Protein AF-A0A535G4J2-F1 (afdb_monomer_lite)

Foldseek 3Di:
DQQPAEEEEEAEPDPLRGPVVVVVVVCVVVVYNYDYDYDYPVQLVVQVVVQCVVVVDDDLDSVSSSVVVRVVVCVVVVNDDDDDPPCVCVVVVVDLLLVLLVLLQVCLVPVPDPCNLVSVCVSCVSDVSVVPDPVVVCVQSVFCSPPSLPLCNSCRSVCVVSVVCVVVDDPVVCVVCVPDDPVVVVVVPDDPCSSVDDSSSD

Secondary structure (DSSP, 8-state):
-TTT-EEEEEEESSGGG--HHHHHHHHHHHT-EEEEEEE-HHHHHHHHHHHHHHH-S--SSSTHHHHHHHHHHHHHTT-------TTHHHHHT-STHHHHHHHHHHHHH-TT-THHHHHHHHH-TTS-TTTS-HHHHHHHHTTTTT-TT-TTTTTHHHHHHHGGGGGGS-HHHHHHTTT--HHHHHHHHS-GGGGGS-TTT-

pLDDT: mean 89.94, std 7.22, range [53.88, 98.12]

Radius of gyration: 20.82 Å; chains: 1; bounding box: 58×39×53 Å

Sequence (202 aa):
LGGTLSTYSVAFADRSFDERGYQQEVARALATDHRSVQITSRAIGELLPDVVFHAEQVLVRSAPAPLYALSGLVNEHRTKVVLTGEGSDEIFWGYDLFGEARVRQFWSRQPKSARRPTLLRRLYPYLPLSEQGDELLAQFFGVGLDRPDDPHFSHLPRWAASGRTLRFLSSDFAERTAAEDPAASLIASLPSRVRGWRPLAR

Structure (mmCIF, N/CA/C/O backbone):
data_AF-A0A535G4J2-F1
#
_entry.id   AF-A0A535G4J2-F1
#
loop_
_atom_site.group_PDB
_atom_site.id
_atom_site.type_symbol
_atom_site.label_atom_id
_atom_site.label_alt_id
_atom_site.label_comp_id
_atom_site.label_asym_id
_atom_site.label_entity_id
_atom_site.label_seq_id
_atom_site.pdbx_PDB_ins_code
_atom_site.Cartn_x
_atom_site.Cartn_y
_atom_site.Cartn_z
_atom_site.occupancy
_atom_site.B_iso_or_equiv
_atom_site.auth_seq_id
_atom_site.auth_comp_id
_atom_site.auth_asym_id
_atom_site.auth_atom_id
_atom_site.pdbx_PDB_model_num
ATOM 1 N N . LEU A 1 1 ? -27.511 -10.275 6.122 1.00 61.47 1 LEU A N 1
ATOM 2 C CA . LEU A 1 1 ? -26.899 -10.661 7.417 1.00 61.47 1 LEU A CA 1
ATOM 3 C C . LEU A 1 1 ? -27.505 -9.900 8.613 1.00 61.47 1 LEU A C 1
ATOM 5 O O . LEU A 1 1 ? -26.840 -9.740 9.626 1.00 61.47 1 LEU A O 1
ATOM 9 N N . GLY A 1 2 ? -28.784 -9.495 8.547 1.00 53.88 2 GLY A N 1
ATOM 10 C CA . GLY A 1 2 ? -29.592 -9.150 9.728 1.00 53.88 2 GLY A CA 1
ATOM 11 C C . GLY A 1 2 ? -29.108 -8.012 10.640 1.00 53.88 2 GLY A C 1
ATOM 12 O O . GLY A 1 2 ? -29.588 -7.941 11.763 1.00 53.88 2 GLY A O 1
ATOM 13 N N . GLY A 1 3 ? -28.174 -7.149 10.218 1.00 65.81 3 GLY A N 1
ATOM 14 C CA . GLY A 1 3 ? -27.663 -6.035 11.032 1.00 65.81 3 GLY A CA 1
ATOM 15 C C . GLY A 1 3 ? -26.700 -6.427 12.159 1.00 65.81 3 GLY A C 1
ATOM 16 O O . GLY A 1 3 ? -26.212 -5.552 12.863 1.00 65.81 3 GLY A O 1
ATOM 17 N N . THR A 1 4 ? -26.392 -7.716 12.336 1.00 84.62 4 THR A N 1
ATOM 18 C CA . THR A 1 4 ? -25.510 -8.193 13.418 1.00 84.62 4 THR A CA 1
ATOM 19 C C . THR A 1 4 ? -24.031 -8.194 13.038 1.00 84.62 4 THR A C 1
ATOM 21 O O . THR A 1 4 ? -23.177 -8.324 13.911 1.00 84.62 4 THR A O 1
ATOM 24 N N . LEU A 1 5 ? -23.713 -8.098 11.743 1.00 93.75 5 LEU A N 1
ATOM 25 C CA . LEU A 1 5 ? -22.336 -8.038 11.263 1.00 93.75 5 LEU A CA 1
ATOM 26 C C . LEU A 1 5 ? -21.859 -6.585 11.220 1.00 93.75 5 LEU A C 1
ATOM 28 O O . LEU A 1 5 ? -22.363 -5.796 10.419 1.00 93.75 5 LEU A O 1
ATOM 32 N N . SER A 1 6 ? -20.860 -6.265 12.037 1.00 95.94 6 SER A N 1
ATOM 33 C CA . SER A 1 6 ? -20.144 -4.991 11.976 1.00 95.94 6 SER A CA 1
ATOM 34 C C . SER A 1 6 ? -19.157 -4.989 10.813 1.00 95.94 6 SER A C 1
ATOM 36 O O . SER A 1 6 ? -18.372 -5.926 10.663 1.00 95.94 6 SER A O 1
ATOM 38 N N . THR A 1 7 ? -19.160 -3.926 10.013 1.00 97.25 7 THR A N 1
ATOM 39 C CA . THR A 1 7 ? -18.148 -3.700 8.971 1.00 97.25 7 THR A CA 1
ATOM 40 C C . THR A 1 7 ? -17.467 -2.358 9.182 1.00 97.25 7 THR A C 1
ATOM 42 O O . THR A 1 7 ? -18.083 -1.403 9.654 1.00 97.25 7 THR A O 1
ATOM 45 N 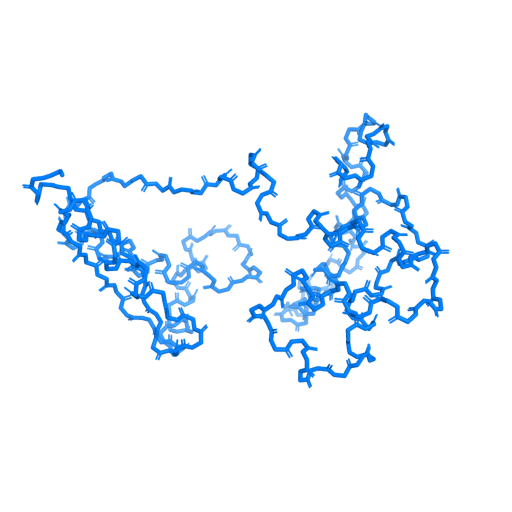N . TYR A 1 8 ? -16.183 -2.293 8.841 1.00 97.69 8 TYR A N 1
ATOM 46 C CA . TYR A 1 8 ? -15.336 -1.130 9.076 1.00 97.69 8 TYR A CA 1
ATOM 47 C C . TYR A 1 8 ? -14.598 -0.770 7.789 1.00 97.69 8 TYR A C 1
ATOM 49 O O . TYR A 1 8 ? -14.119 -1.663 7.092 1.00 97.69 8 TYR A O 1
ATOM 57 N N . SER A 1 9 ? -14.496 0.517 7.471 1.00 97.31 9 SER A N 1
ATOM 58 C CA . SER A 1 9 ? -13.728 1.001 6.322 1.00 97.31 9 SER A CA 1
ATOM 59 C C . SER A 1 9 ? -12.948 2.273 6.628 1.00 97.31 9 SER A C 1
ATOM 61 O O . SER A 1 9 ? -13.211 2.987 7.597 1.00 97.31 9 SER A O 1
ATOM 63 N N . VAL A 1 10 ? -11.999 2.575 5.749 1.00 96.94 10 VAL A N 1
ATOM 64 C CA . VAL A 1 10 ? -11.365 3.888 5.653 1.00 96.94 10 VAL A CA 1
ATOM 65 C C . VAL A 1 10 ? -12.046 4.671 4.535 1.00 96.94 10 VAL A C 1
ATOM 67 O O . VAL A 1 10 ? -12.321 4.128 3.466 1.00 96.94 10 VAL A O 1
ATOM 70 N N . ALA A 1 11 ? -12.276 5.957 4.765 1.00 96.25 11 ALA A N 1
ATOM 71 C CA . ALA A 1 11 ? -12.654 6.917 3.739 1.00 96.25 11 ALA A CA 1
ATOM 72 C C . ALA A 1 11 ? -11.602 8.022 3.654 1.00 96.25 11 ALA A C 1
ATOM 74 O O . ALA A 1 11 ? -11.136 8.518 4.678 1.00 96.25 11 ALA A O 1
ATOM 75 N N . PHE A 1 12 ? -11.258 8.465 2.450 1.00 95.25 12 PHE A N 1
ATOM 76 C CA . PHE A 1 12 ? -10.354 9.598 2.274 1.00 95.25 12 PHE A CA 1
ATOM 77 C C . PHE A 1 12 ? -11.142 10.892 2.068 1.00 95.25 12 PHE A C 1
ATOM 79 O O . PHE A 1 12 ? -12.195 10.916 1.433 1.00 95.25 12 PHE A O 1
ATOM 86 N N . ALA A 1 13 ? -10.639 11.990 2.636 1.00 93.19 13 ALA A N 1
ATOM 87 C CA . ALA A 1 13 ? -11.221 13.314 2.412 1.00 93.19 13 ALA A CA 1
ATOM 88 C C . ALA A 1 13 ? -11.037 13.795 0.959 1.00 93.19 13 ALA A C 1
ATOM 90 O O . ALA A 1 13 ? -11.854 14.563 0.450 1.00 93.19 13 ALA A O 1
ATOM 91 N N . ASP A 1 14 ? -9.970 13.340 0.302 1.00 90.19 14 ASP A N 1
ATOM 92 C CA . ASP A 1 14 ? -9.733 13.561 -1.119 1.00 90.19 14 ASP A CA 1
ATOM 93 C C . ASP A 1 14 ? -10.623 12.627 -1.947 1.00 90.19 14 ASP A C 1
ATOM 95 O O . ASP A 1 14 ? -10.553 11.403 -1.832 1.00 90.19 14 ASP A O 1
ATOM 99 N N . ARG A 1 15 ? -11.452 13.229 -2.805 1.00 87.12 15 ARG A N 1
ATOM 100 C CA . ARG A 1 15 ? -12.419 12.518 -3.648 1.00 87.12 15 ARG A CA 1
ATOM 101 C C . ARG A 1 15 ? -11.767 11.566 -4.646 1.00 87.12 15 ARG A C 1
ATOM 103 O O . ARG A 1 15 ? -12.426 10.625 -5.070 1.00 87.12 15 ARG A O 1
ATOM 110 N N . SER A 1 16 ? -10.511 11.797 -5.026 1.00 85.81 16 SER A N 1
ATOM 111 C CA . SER A 1 16 ? -9.786 10.912 -5.946 1.00 85.81 16 SER A CA 1
ATOM 112 C C . SER A 1 16 ? -9.483 9.533 -5.348 1.00 85.81 16 SER A C 1
ATOM 114 O O . SER A 1 16 ? -9.252 8.589 -6.098 1.00 85.81 16 SER A O 1
ATOM 116 N N . PHE A 1 17 ? -9.550 9.400 -4.019 1.00 87.31 17 PHE A N 1
ATOM 117 C CA . PHE A 1 17 ? -9.324 8.153 -3.281 1.00 87.31 17 PHE A CA 1
ATOM 118 C C . PHE A 1 17 ? -10.564 7.709 -2.484 1.00 87.31 17 PHE A C 1
ATOM 120 O O . PHE A 1 17 ? -10.469 6.867 -1.593 1.00 87.31 17 PHE A O 1
ATOM 127 N N . ASP A 1 18 ? -11.727 8.311 -2.741 1.00 88.69 18 ASP A N 1
ATOM 128 C CA . ASP A 1 18 ? -12.929 8.079 -1.946 1.00 88.69 18 ASP A CA 1
ATOM 129 C C . ASP A 1 18 ? -13.758 6.900 -2.473 1.00 88.69 18 ASP A C 1
ATOM 131 O O . ASP A 1 18 ? -14.492 7.008 -3.455 1.00 88.69 18 ASP A O 1
ATOM 135 N N . GLU A 1 19 ? -13.684 5.776 -1.765 1.00 93.38 19 GLU A N 1
ATOM 136 C CA . GLU A 1 19 ? -14.400 4.540 -2.098 1.00 93.38 19 GLU A CA 1
ATOM 137 C C . GLU A 1 19 ? -15.717 4.366 -1.322 1.00 93.38 19 GLU A C 1
ATOM 139 O O . GLU A 1 19 ? -16.351 3.310 -1.399 1.00 93.38 19 GLU A O 1
ATOM 144 N N . ARG A 1 20 ? -16.179 5.392 -0.587 1.00 95.31 20 ARG A N 1
ATOM 145 C CA . ARG A 1 20 ? -17.404 5.313 0.236 1.00 95.31 20 ARG A CA 1
ATOM 146 C C . ARG A 1 20 ? -18.633 4.844 -0.539 1.00 95.31 20 ARG A C 1
ATOM 148 O O . ARG A 1 20 ? -19.495 4.189 0.043 1.00 95.31 20 ARG A O 1
ATOM 155 N N . GLY A 1 21 ? -18.719 5.155 -1.834 1.00 95.31 21 GLY A N 1
ATOM 156 C CA . GLY A 1 21 ? -19.802 4.684 -2.702 1.00 95.31 21 GLY A CA 1
ATOM 157 C C . GLY A 1 21 ? -19.903 3.156 -2.731 1.00 95.31 21 GLY A C 1
ATOM 158 O O . GLY A 1 21 ? -20.952 2.606 -2.397 1.00 95.31 21 GLY A O 1
ATOM 159 N N . TYR A 1 22 ? -18.793 2.478 -3.031 1.00 96.12 22 TYR A N 1
ATOM 160 C CA . TYR A 1 22 ? -18.720 1.013 -3.067 1.00 96.12 22 TYR A CA 1
ATOM 161 C C . TYR A 1 22 ? -18.922 0.396 -1.680 1.00 96.12 22 TYR A C 1
ATOM 163 O O . TYR A 1 22 ? -19.625 -0.603 -1.527 1.00 96.12 22 TYR A O 1
ATOM 171 N N . GLN A 1 23 ? -18.371 1.029 -0.643 1.00 96.69 23 GLN A N 1
ATOM 172 C CA . GLN A 1 23 ? -18.541 0.588 0.744 1.00 96.69 23 GLN A CA 1
ATOM 173 C C . GLN A 1 23 ? -20.025 0.579 1.153 1.00 96.69 23 GLN A C 1
ATOM 175 O O . GLN A 1 23 ? -20.515 -0.402 1.715 1.00 96.69 23 GLN A O 1
ATOM 180 N N . GLN A 1 24 ? -20.766 1.644 0.821 1.00 96.31 24 GLN A N 1
ATOM 181 C CA . GLN A 1 24 ? -22.201 1.747 1.098 1.00 96.31 24 GLN A CA 1
ATOM 182 C C . GLN A 1 24 ? -23.032 0.755 0.285 1.00 96.31 24 GLN A C 1
ATOM 184 O O . GLN A 1 24 ? -24.021 0.232 0.800 1.00 96.31 24 GLN A O 1
ATOM 189 N N . GLU A 1 25 ? -22.660 0.505 -0.969 1.00 97.56 25 GLU A N 1
ATOM 190 C CA . GLU A 1 25 ? -23.326 -0.482 -1.820 1.00 97.56 25 GLU A CA 1
ATOM 191 C C . GLU A 1 25 ? -23.283 -1.875 -1.177 1.00 97.56 25 GLU A C 1
ATOM 193 O O . GLU A 1 25 ? -24.331 -2.488 -0.955 1.00 97.56 25 GLU A O 1
ATOM 198 N N . VAL A 1 26 ? -22.092 -2.322 -0.765 1.00 96.00 26 VAL A N 1
ATOM 199 C CA . VAL A 1 26 ? -21.897 -3.618 -0.097 1.00 96.00 26 VAL A CA 1
ATOM 200 C C . VAL A 1 26 ? -22.608 -3.659 1.257 1.00 96.00 26 VAL A C 1
ATOM 202 O O . VAL A 1 26 ? -23.307 -4.630 1.562 1.00 96.00 26 VAL A O 1
ATOM 205 N N . ALA A 1 27 ? -22.491 -2.597 2.059 1.00 96.00 27 ALA A N 1
ATOM 206 C CA . ALA A 1 27 ? -23.134 -2.521 3.369 1.00 96.00 27 ALA A CA 1
ATOM 207 C C . ALA A 1 27 ? -24.665 -2.637 3.281 1.00 96.00 27 ALA A C 1
ATOM 209 O O . ALA A 1 27 ? -25.278 -3.341 4.088 1.00 96.00 27 ALA A O 1
ATOM 210 N N . ARG A 1 28 ? -25.285 -1.984 2.286 1.00 95.31 28 ARG A N 1
ATOM 211 C CA . ARG A 1 28 ? -26.731 -2.075 2.026 1.00 95.31 28 ARG A CA 1
ATOM 212 C C . ARG A 1 28 ? -27.126 -3.462 1.538 1.00 95.31 28 ARG A C 1
ATOM 214 O O . ARG A 1 28 ? -28.073 -4.029 2.073 1.00 95.31 28 ARG A O 1
ATOM 221 N N . ALA A 1 29 ? -26.396 -4.016 0.569 1.00 95.81 29 ALA A N 1
ATOM 222 C CA . ALA A 1 29 ? -26.690 -5.332 0.004 1.00 95.81 29 ALA A CA 1
ATOM 223 C C . ALA A 1 29 ? -26.638 -6.447 1.062 1.00 95.81 29 ALA A C 1
ATOM 225 O O . ALA A 1 29 ? -27.458 -7.365 1.053 1.00 95.81 29 ALA A O 1
ATOM 226 N N . LEU A 1 30 ? -25.700 -6.353 2.008 1.00 95.50 30 LEU A N 1
ATOM 227 C CA . LEU A 1 30 ? -25.517 -7.347 3.067 1.00 95.50 30 LEU A CA 1
ATOM 228 C C . LEU A 1 30 ? -26.271 -7.016 4.365 1.00 95.50 30 LEU A C 1
ATOM 230 O O . LEU A 1 30 ? -26.369 -7.884 5.243 1.00 95.50 30 LEU A O 1
ATOM 234 N N . ALA A 1 31 ? -26.840 -5.812 4.474 1.00 95.88 31 ALA A N 1
ATOM 235 C CA . ALA A 1 31 ? -27.460 -5.260 5.678 1.00 95.88 31 ALA A CA 1
ATOM 236 C C . ALA A 1 31 ? -26.526 -5.355 6.901 1.00 95.88 31 ALA A C 1
ATOM 238 O O . ALA A 1 31 ? -26.844 -6.031 7.883 1.00 95.88 31 ALA A O 1
ATOM 239 N N . THR A 1 32 ? -25.346 -4.733 6.802 1.00 96.25 32 THR A N 1
ATOM 240 C CA . THR A 1 32 ? -24.328 -4.688 7.870 1.00 96.25 32 THR A CA 1
ATOM 241 C C . THR A 1 32 ? -24.383 -3.386 8.658 1.00 96.25 32 THR A C 1
ATOM 243 O O . THR A 1 32 ? -24.725 -2.342 8.104 1.00 96.25 32 THR A O 1
ATOM 246 N N . ASP A 1 33 ? -23.947 -3.426 9.913 1.00 95.00 33 ASP A N 1
ATOM 247 C CA . ASP A 1 33 ? -23.725 -2.239 10.737 1.00 95.00 33 ASP A CA 1
ATOM 248 C C . ASP A 1 33 ? -22.365 -1.606 10.383 1.00 95.00 33 ASP A C 1
ATOM 250 O O . ASP A 1 33 ? -21.314 -1.938 10.945 1.00 95.00 33 ASP A O 1
ATOM 254 N N . HIS A 1 34 ? -22.392 -0.766 9.345 1.00 96.56 34 HIS A N 1
ATOM 255 C CA . HIS A 1 34 ? -21.205 -0.218 8.697 1.00 96.56 34 HIS A CA 1
ATOM 256 C C . HIS A 1 34 ? -20.710 1.073 9.347 1.00 96.56 34 HIS A C 1
ATOM 258 O O . HIS A 1 34 ? -21.473 2.013 9.571 1.00 96.56 34 HIS A O 1
ATOM 264 N N . ARG A 1 35 ? -19.400 1.140 9.578 1.00 96.44 35 ARG A N 1
ATOM 265 C CA . ARG A 1 35 ? -18.705 2.286 10.164 1.00 96.44 35 ARG A CA 1
ATOM 266 C C . ARG A 1 35 ? -17.489 2.635 9.326 1.00 96.44 35 ARG A C 1
ATOM 268 O O . ARG A 1 35 ? -16.823 1.754 8.793 1.00 96.44 35 ARG A O 1
ATOM 275 N N . SER A 1 36 ? -17.173 3.920 9.255 1.00 97.00 36 SER A N 1
ATOM 276 C CA . SER A 1 36 ? -16.042 4.403 8.472 1.00 97.00 36 SER A CA 1
ATOM 277 C C . SER A 1 36 ? -15.274 5.470 9.238 1.00 97.00 36 SER A C 1
ATOM 279 O O . SER A 1 36 ? -15.887 6.330 9.874 1.00 97.00 36 SER A O 1
ATOM 281 N N . VAL A 1 37 ? -13.945 5.426 9.163 1.00 97.00 37 VAL A N 1
ATOM 282 C CA . VAL A 1 37 ? -13.070 6.497 9.653 1.00 97.00 37 VAL A CA 1
ATOM 283 C C . VAL A 1 37 ? -12.615 7.350 8.475 1.00 97.00 37 VAL A C 1
ATOM 285 O O . VAL A 1 37 ? -12.101 6.834 7.483 1.00 97.00 37 VAL A O 1
ATOM 288 N N . GLN A 1 38 ? -12.805 8.668 8.569 1.00 96.56 38 GLN A N 1
ATOM 289 C CA . GLN A 1 38 ? -12.331 9.589 7.541 1.00 96.56 38 GLN A CA 1
ATOM 290 C C . GLN A 1 38 ? -10.887 10.018 7.822 1.00 96.56 38 GLN A C 1
ATOM 292 O O . GLN A 1 38 ? -10.589 10.535 8.896 1.00 96.56 38 GLN A O 1
ATOM 297 N N . ILE A 1 39 ? -10.010 9.873 6.830 1.00 96.38 39 ILE A N 1
ATOM 298 C CA . ILE A 1 39 ? -8.583 10.187 6.914 1.00 96.38 39 ILE A CA 1
ATOM 299 C C . ILE A 1 39 ? -8.226 11.340 5.974 1.00 96.38 39 ILE A C 1
ATOM 301 O O . ILE A 1 39 ? -8.669 11.416 4.825 1.00 96.38 39 ILE A O 1
ATOM 305 N N . THR A 1 40 ? -7.402 12.256 6.483 1.00 96.25 40 THR A N 1
ATOM 306 C CA . THR A 1 40 ? -6.828 13.378 5.729 1.00 96.25 40 THR A CA 1
ATOM 307 C C . THR A 1 40 ? -5.327 13.178 5.544 1.00 96.25 40 THR A C 1
ATOM 309 O O . THR A 1 40 ? -4.686 12.490 6.337 1.00 96.25 40 THR A O 1
ATOM 312 N N . SER A 1 41 ? -4.729 13.840 4.551 1.00 94.44 41 SER A N 1
ATOM 313 C CA . SER A 1 41 ? -3.272 13.808 4.352 1.00 94.44 41 SER A CA 1
ATOM 314 C C . SER A 1 41 ? -2.496 14.335 5.563 1.00 94.44 41 SER A C 1
ATOM 316 O O . SER A 1 41 ? -1.405 13.851 5.846 1.00 94.44 41 SER A O 1
ATOM 318 N N . ARG A 1 42 ? -3.069 15.294 6.308 1.00 96.62 42 ARG A N 1
ATOM 319 C CA . ARG A 1 42 ? -2.492 15.780 7.569 1.00 96.62 42 ARG A CA 1
ATOM 320 C C . ARG A 1 42 ? -2.470 14.675 8.624 1.00 96.62 42 ARG A C 1
ATOM 322 O O . ARG A 1 42 ? -1.410 14.412 9.176 1.00 96.62 42 ARG A O 1
ATOM 329 N N . ALA A 1 43 ? -3.600 13.995 8.824 1.00 96.75 43 ALA A N 1
ATOM 330 C CA . ALA A 1 43 ? -3.701 12.897 9.783 1.00 96.75 43 ALA A CA 1
ATOM 331 C C . ALA A 1 43 ? -2.711 11.764 9.462 1.00 96.75 43 ALA A C 1
ATOM 333 O O . ALA A 1 43 ? -2.099 11.213 10.366 1.00 96.75 43 ALA A O 1
ATOM 334 N N . ILE A 1 44 ? -2.485 11.455 8.178 1.00 96.50 44 ILE A N 1
ATOM 335 C CA . ILE A 1 44 ? -1.459 10.479 7.769 1.00 96.50 44 ILE A CA 1
ATOM 336 C C . ILE A 1 44 ? -0.069 10.882 8.279 1.00 96.50 44 ILE A C 1
ATOM 338 O O . ILE A 1 44 ? 0.660 10.032 8.781 1.00 96.50 44 ILE A O 1
ATOM 342 N N . GLY A 1 45 ? 0.301 12.159 8.148 1.00 95.56 45 GLY A N 1
ATOM 343 C CA . GLY A 1 45 ? 1.587 12.664 8.634 1.00 95.56 45 GLY A CA 1
ATOM 344 C C . GLY A 1 45 ? 1.696 12.649 10.160 1.00 95.56 45 GLY A C 1
ATOM 345 O O . GLY A 1 45 ? 2.738 12.277 10.688 1.00 95.56 45 GLY A O 1
ATOM 346 N N . GLU A 1 46 ? 0.616 13.007 10.856 1.00 97.56 46 GLU A N 1
ATOM 347 C CA . GLU A 1 46 ? 0.549 13.027 12.325 1.00 97.56 46 GLU A CA 1
ATOM 348 C C . GLU A 1 46 ? 0.623 11.621 12.937 1.00 97.56 46 GLU A C 1
ATOM 350 O O . GLU A 1 46 ? 1.267 11.444 13.964 1.00 97.56 46 GLU A O 1
ATOM 355 N N . LEU A 1 47 ? 0.021 10.618 12.290 1.00 97.44 47 LEU A N 1
ATOM 356 C CA . LEU A 1 47 ? 0.034 9.222 12.744 1.00 97.44 47 LEU A CA 1
ATOM 357 C C . LEU A 1 47 ? 1.341 8.489 12.420 1.00 97.44 47 LEU A C 1
ATOM 359 O O . LEU A 1 47 ? 1.607 7.428 12.979 1.00 97.44 47 LEU A O 1
ATOM 363 N N . LEU A 1 48 ? 2.150 9.010 11.493 1.00 94.38 48 LEU A N 1
ATOM 364 C CA . LEU A 1 48 ? 3.312 8.293 10.973 1.00 94.38 48 LEU A CA 1
ATOM 365 C C . LEU A 1 48 ? 4.331 7.880 12.057 1.00 94.38 48 LEU A C 1
ATOM 367 O O . LEU A 1 48 ? 4.813 6.752 11.966 1.00 94.38 48 LEU A O 1
ATOM 371 N N . PRO A 1 49 ? 4.659 8.702 13.077 1.00 94.25 49 PRO A N 1
ATOM 372 C CA . PRO A 1 49 ? 5.570 8.288 14.146 1.00 94.25 49 PRO A CA 1
ATOM 373 C C . PRO A 1 49 ? 5.083 7.056 14.921 1.00 94.25 49 PRO A C 1
ATOM 375 O O . PRO A 1 49 ? 5.851 6.109 15.092 1.00 94.25 49 PRO A O 1
ATOM 378 N N . ASP A 1 50 ? 3.808 7.027 15.319 1.00 97.19 50 ASP A N 1
ATOM 379 C CA . ASP A 1 50 ? 3.213 5.890 16.037 1.00 97.19 50 ASP A CA 1
ATOM 380 C C . ASP A 1 50 ? 3.172 4.645 15.149 1.00 97.19 50 ASP A C 1
ATOM 382 O O . ASP A 1 50 ? 3.495 3.535 15.567 1.00 97.19 50 ASP A O 1
ATOM 386 N N . VAL A 1 51 ? 2.824 4.838 13.879 1.00 97.19 51 VAL A N 1
ATOM 387 C CA . VAL A 1 51 ? 2.784 3.771 12.880 1.00 97.19 51 VAL A CA 1
ATOM 388 C C . VAL A 1 51 ? 4.168 3.155 12.679 1.00 97.19 51 VAL A C 1
ATOM 390 O O . VAL A 1 51 ? 4.283 1.936 12.619 1.00 97.19 51 VAL A O 1
ATOM 393 N N . VAL A 1 52 ? 5.224 3.969 12.601 1.00 94.31 52 VAL A N 1
ATOM 394 C CA . VAL A 1 52 ? 6.610 3.484 12.500 1.00 94.31 52 VAL A CA 1
ATOM 395 C C . VAL A 1 52 ? 7.017 2.734 13.765 1.00 94.31 52 VAL A C 1
ATOM 397 O O . VAL A 1 52 ? 7.618 1.666 13.658 1.00 94.31 52 VAL A O 1
ATOM 400 N N . PHE A 1 53 ? 6.657 3.251 14.944 1.00 96.19 53 PHE A N 1
ATOM 401 C CA . PHE A 1 53 ? 6.911 2.580 16.217 1.00 96.19 53 PHE A CA 1
ATOM 402 C C . PHE A 1 53 ? 6.275 1.183 16.257 1.00 96.19 53 PHE A C 1
ATOM 404 O O . PHE A 1 53 ? 6.947 0.217 16.595 1.00 96.19 53 PHE A O 1
ATOM 411 N N . HIS A 1 54 ? 5.012 1.057 15.842 1.00 96.94 54 HIS A N 1
ATOM 412 C CA . HIS A 1 54 ? 4.291 -0.218 15.847 1.00 96.94 54 HIS A CA 1
ATOM 413 C C . HIS A 1 54 ? 4.650 -1.164 14.697 1.00 96.94 54 HIS A C 1
ATOM 415 O O . HIS A 1 54 ? 4.461 -2.371 14.826 1.00 96.94 54 HIS A O 1
ATOM 421 N N . ALA A 1 55 ? 5.124 -0.645 13.564 1.00 95.56 55 ALA A N 1
ATOM 422 C CA . ALA A 1 55 ? 5.490 -1.472 12.420 1.00 95.56 55 ALA A CA 1
ATOM 423 C C . ALA A 1 55 ? 6.795 -2.248 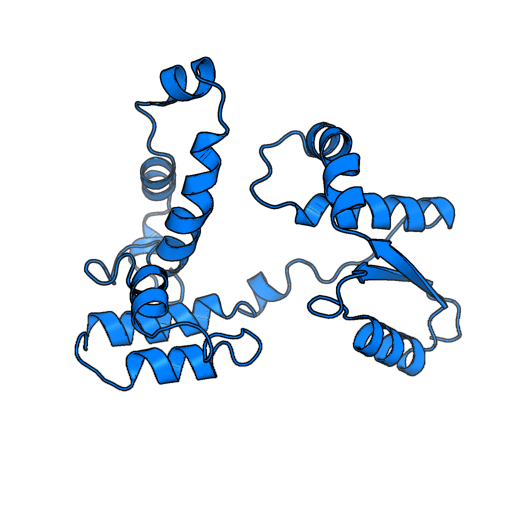12.643 1.00 95.56 55 ALA A C 1
ATOM 425 O O . ALA A 1 55 ? 7.001 -3.267 11.980 1.00 95.56 55 ALA A O 1
ATOM 426 N N . GLU A 1 56 ? 7.678 -1.730 13.509 1.00 94.00 56 GLU A N 1
ATOM 427 C CA . GLU A 1 56 ? 9.008 -2.280 13.818 1.00 94.00 56 GLU A CA 1
ATOM 428 C C . GLU A 1 56 ? 9.860 -2.578 12.562 1.00 94.00 56 GLU A C 1
ATOM 430 O O . GLU A 1 56 ? 10.788 -3.386 12.581 1.00 94.00 56 GLU A O 1
ATOM 435 N N . GLN A 1 57 ? 9.552 -1.910 11.443 1.00 88.25 57 GLN A N 1
ATOM 436 C CA . GLN A 1 57 ? 10.212 -2.079 10.151 1.00 88.25 57 GLN A CA 1
ATOM 437 C C . GLN A 1 57 ? 10.150 -0.799 9.312 1.00 88.25 57 GLN A C 1
ATOM 439 O O . GLN A 1 57 ? 9.336 0.097 9.544 1.00 88.25 57 GLN A O 1
ATOM 444 N N . VAL A 1 58 ? 10.992 -0.736 8.279 1.00 83.19 58 VAL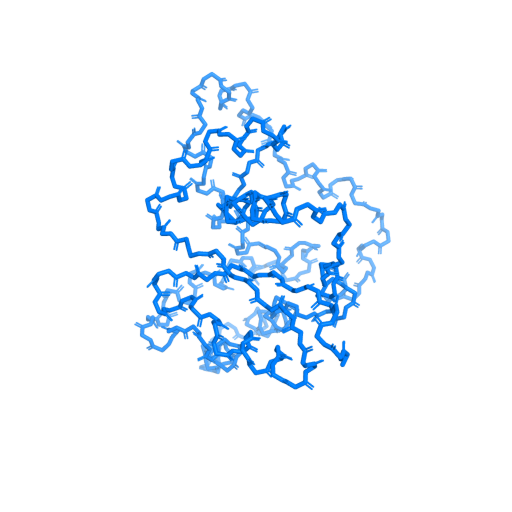 A N 1
ATOM 445 C CA . VAL A 1 58 ? 10.999 0.378 7.324 1.00 83.19 58 VAL A CA 1
ATOM 446 C C . VAL A 1 58 ? 9.713 0.378 6.500 1.00 83.19 58 VAL A C 1
ATOM 448 O O . VAL A 1 58 ? 9.389 -0.593 5.818 1.00 83.19 58 VAL A O 1
ATOM 451 N N . LEU A 1 59 ? 9.009 1.509 6.502 1.00 87.62 59 LEU A N 1
ATOM 452 C CA . LEU A 1 59 ? 7.807 1.706 5.701 1.00 87.62 59 LEU A CA 1
ATOM 453 C C . LEU A 1 59 ? 8.140 2.431 4.400 1.00 87.62 59 LEU A C 1
ATOM 455 O O . LEU A 1 59 ? 8.601 3.569 4.395 1.00 87.62 59 LEU A O 1
ATOM 459 N N . VAL A 1 60 ? 7.850 1.780 3.275 1.00 85.75 60 VAL A N 1
ATOM 460 C CA . VAL A 1 60 ? 8.030 2.353 1.927 1.00 85.75 60 VAL A CA 1
ATOM 461 C C . VAL A 1 60 ? 6.766 3.033 1.390 1.00 85.75 60 VAL A C 1
ATOM 463 O O . VAL A 1 60 ? 6.760 3.563 0.279 1.00 85.75 60 VAL A O 1
ATOM 466 N N . ARG A 1 61 ? 5.671 2.993 2.161 1.00 89.00 61 ARG A N 1
ATOM 467 C CA . ARG A 1 61 ? 4.355 3.558 1.836 1.00 89.00 61 ARG A CA 1
ATOM 468 C C . ARG A 1 61 ? 3.671 4.049 3.112 1.00 89.00 61 ARG A C 1
ATOM 470 O O . ARG A 1 61 ? 3.884 3.484 4.178 1.00 89.00 61 ARG A O 1
ATOM 477 N N . SER A 1 62 ? 2.797 5.045 2.984 1.00 91.12 62 SER A N 1
ATOM 478 C CA . SER A 1 62 ? 2.008 5.605 4.092 1.00 91.12 62 SER A CA 1
ATOM 479 C C . SER A 1 62 ? 0.687 4.872 4.365 1.00 91.12 62 SER A C 1
ATOM 481 O O . SER A 1 62 ? -0.017 5.216 5.310 1.00 91.12 62 SER A O 1
ATOM 483 N N . ALA A 1 63 ? 0.352 3.850 3.567 1.00 91.38 63 ALA A N 1
ATOM 484 C CA . ALA A 1 63 ? -0.869 3.049 3.703 1.00 91.38 63 ALA A CA 1
ATOM 485 C C . ALA A 1 63 ? -1.118 2.448 5.108 1.00 91.38 63 ALA A C 1
ATOM 487 O O . ALA A 1 63 ? -2.284 2.339 5.488 1.00 91.38 63 ALA A O 1
ATOM 488 N N . PRO A 1 64 ? -0.093 2.112 5.920 1.00 95.62 64 PRO A N 1
ATOM 489 C CA . PRO A 1 64 ? -0.328 1.649 7.287 1.00 95.62 64 PRO A CA 1
ATOM 490 C C . PRO A 1 64 ? -0.9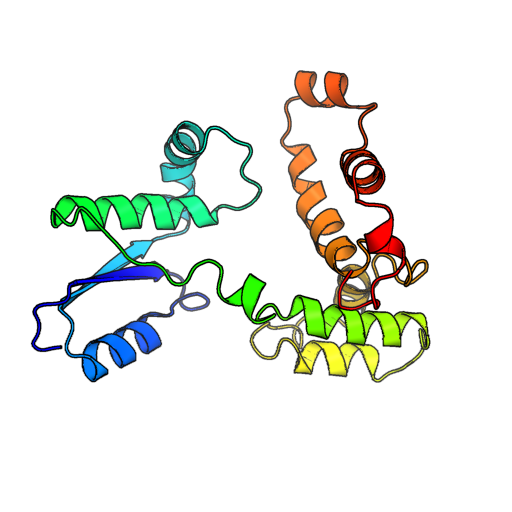65 2.694 8.218 1.00 95.62 64 PRO A C 1
ATOM 492 O O . PRO A 1 64 ? -1.630 2.312 9.174 1.00 95.62 64 PRO A O 1
ATOM 495 N N . ALA A 1 65 ? -0.834 4.000 7.949 1.00 96.94 65 ALA A N 1
ATOM 496 C CA . ALA A 1 65 ? -1.417 5.033 8.812 1.00 96.94 65 ALA A CA 1
ATOM 497 C C . ALA A 1 65 ? -2.963 5.034 8.816 1.00 96.94 65 ALA A C 1
ATOM 499 O O . ALA A 1 65 ? -3.555 5.021 9.897 1.00 96.94 65 ALA A O 1
ATOM 500 N N . PRO A 1 66 ? -3.653 4.967 7.661 1.00 96.31 66 PRO A N 1
ATOM 501 C CA . PRO A 1 66 ? -5.094 4.728 7.641 1.00 96.31 66 PRO A CA 1
ATOM 502 C C . PRO A 1 66 ? -5.531 3.424 8.326 1.00 96.31 66 PRO A C 1
ATOM 504 O O . PRO A 1 66 ? -6.558 3.416 9.001 1.00 96.31 66 PRO A O 1
ATOM 507 N N . LEU A 1 67 ? -4.760 2.335 8.193 1.00 96.31 67 LEU A N 1
ATOM 508 C CA . LEU A 1 67 ? -5.063 1.061 8.863 1.00 96.31 67 LEU A CA 1
ATOM 509 C C . LEU A 1 67 ? -4.905 1.156 10.384 1.00 96.31 67 LEU A C 1
ATOM 511 O O . LEU A 1 67 ? -5.710 0.595 11.124 1.00 96.31 67 LEU A O 1
ATOM 515 N N . TYR A 1 68 ? -3.919 1.915 10.854 1.00 97.50 68 TYR A N 1
ATOM 516 C CA . TYR A 1 68 ? -3.748 2.214 12.270 1.00 97.50 68 TYR A CA 1
ATOM 517 C C . TYR A 1 68 ? -4.977 2.944 12.829 1.00 97.50 68 TYR A C 1
ATOM 519 O O . TYR A 1 68 ? -5.576 2.492 13.805 1.00 97.50 68 TYR A O 1
ATOM 527 N N . ALA A 1 69 ? -5.450 3.990 12.148 1.00 97.75 69 ALA A N 1
ATOM 528 C CA . ALA A 1 69 ? -6.684 4.675 12.534 1.00 97.75 69 ALA A CA 1
ATOM 529 C C . ALA A 1 69 ? -7.927 3.765 12.467 1.00 97.75 69 ALA A C 1
ATOM 531 O O . ALA A 1 69 ? -8.777 3.806 13.358 1.00 97.75 69 ALA A O 1
ATOM 532 N N . LEU A 1 70 ? -8.019 2.902 11.448 1.00 97.69 70 LEU A N 1
ATOM 533 C CA . LEU A 1 70 ? -9.092 1.911 11.326 1.00 97.69 70 LEU A CA 1
ATOM 534 C C . LEU A 1 70 ? -9.102 0.942 12.513 1.00 97.69 70 LEU A C 1
ATOM 536 O O . LEU A 1 70 ? -10.166 0.633 13.045 1.00 97.69 70 LEU A O 1
ATOM 540 N N . SER A 1 71 ? -7.927 0.490 12.956 1.00 97.44 71 SER A N 1
ATOM 541 C CA . SER A 1 71 ? -7.802 -0.381 14.128 1.00 97.44 71 SER A CA 1
ATOM 542 C C . SER A 1 71 ? -8.278 0.308 15.415 1.00 97.44 71 SER A C 1
ATOM 544 O O . SER A 1 71 ? -8.918 -0.333 16.251 1.00 97.44 71 SER A O 1
ATOM 546 N N . GLY A 1 72 ? -8.066 1.625 15.527 1.00 97.25 72 GLY A N 1
ATOM 547 C CA . GLY A 1 72 ? -8.637 2.465 16.580 1.00 97.25 72 GLY A CA 1
ATOM 548 C C . GLY A 1 72 ? -10.165 2.400 16.592 1.00 97.25 72 GLY A C 1
ATOM 549 O O . GLY A 1 72 ? -10.746 2.013 17.604 1.00 97.25 72 GLY A O 1
ATOM 550 N N . LEU A 1 73 ? -10.806 2.649 15.443 1.00 98.00 73 LEU A N 1
ATOM 551 C CA . LEU A 1 73 ? -12.266 2.559 15.291 1.00 98.00 73 LEU A CA 1
ATOM 552 C C . LEU A 1 73 ? -12.799 1.157 15.643 1.00 98.00 73 LEU A C 1
ATOM 554 O O . LEU A 1 73 ? -13.802 1.011 16.342 1.00 98.00 73 LEU A O 1
ATOM 558 N N . VAL A 1 74 ? -12.124 0.100 15.187 1.00 98.12 74 VAL A N 1
ATOM 559 C CA . VAL A 1 74 ? -12.483 -1.290 15.522 1.00 98.12 74 VAL A CA 1
ATOM 560 C C . VAL A 1 74 ? -12.452 -1.510 17.042 1.00 98.12 74 VAL A C 1
ATOM 562 O O . VAL A 1 74 ? -13.389 -2.087 17.606 1.00 98.12 74 VAL A O 1
ATOM 565 N N . ASN A 1 75 ? -11.409 -1.017 17.718 1.00 97.50 75 ASN A N 1
ATOM 566 C CA . ASN A 1 75 ? -11.243 -1.163 19.161 1.00 97.50 75 ASN A CA 1
ATOM 567 C C . ASN A 1 75 ? -12.234 -0.312 19.976 1.00 97.50 75 ASN A C 1
ATOM 569 O O . ASN A 1 75 ? -12.759 -0.803 20.977 1.00 97.50 75 ASN A O 1
ATOM 573 N N . GLU A 1 76 ? -12.547 0.913 19.541 1.00 97.69 76 GLU A N 1
ATOM 574 C CA . GLU A 1 76 ? -13.588 1.772 20.139 1.00 97.69 76 GLU A CA 1
ATOM 575 C C . GLU A 1 76 ? -14.943 1.056 20.196 1.00 97.69 76 GLU A C 1
ATOM 577 O O . GLU A 1 76 ? -15.668 1.131 21.191 1.00 97.69 76 GLU A O 1
ATOM 582 N N . HIS A 1 77 ? -15.243 0.267 19.163 1.00 96.12 77 HIS A N 1
ATOM 583 C CA . HIS A 1 77 ? -16.446 -0.557 19.079 1.00 96.12 77 HIS A CA 1
ATOM 584 C C . HIS A 1 77 ? -16.311 -1.944 19.717 1.00 96.12 77 HIS A C 1
ATOM 586 O O . HIS A 1 77 ? -17.208 -2.774 19.584 1.00 96.12 77 HIS A O 1
ATOM 592 N N . ARG A 1 78 ? -15.224 -2.192 20.456 1.00 96.12 78 ARG A N 1
ATOM 593 C CA . ARG A 1 78 ? -14.958 -3.434 21.198 1.00 96.12 78 ARG A CA 1
ATOM 594 C C . ARG A 1 78 ? -14.935 -4.694 20.324 1.00 96.12 78 ARG A C 1
ATOM 596 O O . ARG A 1 78 ? -15.061 -5.799 20.851 1.00 96.12 78 ARG A O 1
ATOM 603 N N . THR A 1 79 ? -14.705 -4.550 19.021 1.00 96.69 79 THR A N 1
ATOM 604 C CA . THR A 1 79 ? -14.507 -5.683 18.114 1.00 96.69 79 THR A CA 1
ATOM 605 C C . THR A 1 79 ? -13.085 -6.207 18.279 1.00 96.69 79 THR A C 1
ATOM 607 O O . THR A 1 79 ? -12.121 -5.451 18.215 1.00 96.69 79 THR A O 1
ATOM 610 N N . LYS A 1 80 ? -12.949 -7.508 18.551 1.00 95.25 80 LYS A N 1
ATOM 611 C CA . LYS A 1 80 ? -11.649 -8.150 18.828 1.00 95.25 80 LYS A CA 1
ATOM 612 C C . LYS A 1 80 ? -11.093 -8.945 17.657 1.00 95.25 80 LYS A C 1
ATOM 614 O O . LYS A 1 80 ? -9.898 -9.207 17.622 1.00 95.25 80 LYS A O 1
ATOM 619 N N . VAL A 1 81 ? -11.954 -9.324 16.718 1.00 95.88 81 VAL A N 1
ATOM 620 C CA . VAL A 1 81 ? -11.591 -10.111 15.542 1.00 95.88 81 VAL A CA 1
ATOM 621 C C . VAL A 1 81 ? -12.177 -9.431 14.319 1.00 95.88 81 VAL A C 1
ATOM 623 O O . VAL A 1 81 ? -13.366 -9.116 14.293 1.00 95.88 81 VAL A O 1
ATOM 626 N N . VAL A 1 82 ? -11.335 -9.219 13.314 1.00 96.50 82 VAL A N 1
ATOM 627 C CA . VAL A 1 82 ? -11.718 -8.699 12.003 1.00 96.50 82 VAL A CA 1
ATOM 628 C C . VAL A 1 82 ? -11.232 -9.660 10.929 1.00 96.50 82 VAL A C 1
ATOM 630 O O . VAL A 1 82 ? -10.178 -10.275 11.069 1.00 96.50 82 VAL A O 1
ATOM 633 N N . LEU A 1 83 ? -12.022 -9.801 9.869 1.00 96.69 83 LEU A N 1
ATOM 634 C CA . LEU A 1 83 ? -11.644 -10.543 8.671 1.00 96.69 83 LEU A CA 1
ATOM 635 C C . LEU A 1 83 ? -11.306 -9.534 7.579 1.00 96.69 83 LEU A C 1
ATOM 637 O O . LEU A 1 83 ? -12.052 -8.574 7.380 1.00 96.69 83 LEU A O 1
ATOM 641 N N . THR A 1 84 ? -10.195 -9.752 6.882 1.00 95.44 84 THR A N 1
ATOM 642 C CA . THR A 1 84 ? -9.736 -8.892 5.787 1.00 95.44 84 THR A CA 1
ATOM 643 C C . THR A 1 84 ? -9.664 -9.689 4.486 1.00 95.44 84 THR A C 1
ATOM 645 O O . THR A 1 84 ? -9.610 -10.918 4.495 1.00 95.44 84 THR A O 1
ATOM 648 N N . GLY A 1 85 ? -9.696 -8.977 3.358 1.00 93.69 85 GLY A N 1
ATOM 649 C CA . GLY A 1 85 ? -9.486 -9.548 2.023 1.00 93.69 85 GLY A CA 1
ATOM 650 C C . GLY A 1 85 ? -8.028 -9.500 1.551 1.00 93.69 85 GLY A C 1
ATOM 651 O O . GLY A 1 85 ? -7.780 -9.681 0.357 1.00 93.69 85 GLY A O 1
ATOM 652 N N . GLU A 1 86 ? -7.078 -9.209 2.448 1.00 92.94 86 GLU A N 1
ATOM 653 C CA . GLU A 1 86 ? -5.651 -9.168 2.105 1.00 92.94 86 GLU A CA 1
ATOM 654 C C . GLU A 1 86 ? -5.167 -10.542 1.620 1.00 92.94 86 GLU A C 1
ATOM 656 O O . GLU A 1 86 ? -5.632 -11.581 2.090 1.00 92.94 86 GLU A O 1
ATOM 661 N N . GLY A 1 87 ? -4.244 -10.559 0.655 1.00 92.62 87 GLY A N 1
ATOM 662 C CA . GLY A 1 87 ? -3.749 -11.795 0.041 1.00 92.62 87 GLY A CA 1
ATOM 663 C C . GLY A 1 87 ? -4.515 -12.233 -1.213 1.00 92.62 87 GLY A C 1
ATOM 664 O O . GLY A 1 87 ? -4.058 -13.122 -1.934 1.00 92.62 87 GLY A O 1
ATOM 665 N N . SER A 1 88 ? -5.691 -11.655 -1.486 1.00 94.56 88 SER A N 1
ATOM 666 C CA . SER A 1 88 ? -6.504 -12.048 -2.645 1.00 94.56 88 SER A CA 1
ATOM 667 C C . SER A 1 88 ? -5.820 -11.716 -3.974 1.00 94.56 88 SER A C 1
ATOM 669 O O . SER A 1 88 ? -5.774 -12.571 -4.860 1.00 94.56 88 SER A O 1
ATOM 671 N N . ASP A 1 89 ? -5.220 -10.534 -4.101 1.00 92.50 89 ASP A N 1
ATOM 672 C CA . ASP A 1 89 ? -4.508 -10.123 -5.312 1.00 92.50 89 ASP A CA 1
ATOM 673 C C . ASP A 1 89 ? -3.272 -10.992 -5.590 1.00 92.50 89 ASP A C 1
ATOM 675 O O . ASP A 1 89 ? -2.965 -11.284 -6.748 1.00 92.50 89 ASP A O 1
ATOM 679 N N . GLU A 1 90 ? -2.589 -11.464 -4.546 1.00 90.25 90 GLU A N 1
ATOM 680 C CA . GLU A 1 90 ? -1.450 -12.376 -4.641 1.00 90.25 90 GLU A CA 1
ATOM 681 C C . GLU A 1 90 ? -1.876 -13.769 -5.121 1.00 90.25 90 GLU A C 1
ATOM 683 O O . GLU A 1 90 ? -1.202 -14.374 -5.957 1.00 90.25 90 GLU A O 1
ATOM 688 N N . ILE A 1 91 ? -3.003 -14.279 -4.617 1.00 90.94 91 ILE A N 1
ATOM 689 C CA . ILE A 1 91 ? -3.517 -15.610 -4.970 1.00 90.94 91 ILE A CA 1
ATOM 690 C C . ILE A 1 91 ? -4.130 -15.608 -6.375 1.00 90.94 91 ILE A C 1
ATOM 692 O O . ILE A 1 91 ? -3.913 -16.543 -7.150 1.00 90.94 91 ILE A O 1
ATOM 696 N N . PHE A 1 92 ? -4.895 -14.567 -6.711 1.00 91.31 92 PHE A N 1
ATOM 697 C CA . PHE A 1 92 ? -5.693 -14.491 -7.939 1.00 91.31 92 PHE A CA 1
ATOM 698 C C . PHE A 1 92 ? -5.080 -13.625 -9.034 1.00 91.31 92 PHE A C 1
ATOM 700 O O . PHE A 1 92 ? -5.692 -13.460 -10.087 1.00 91.31 92 PHE A O 1
ATOM 707 N N . TRP A 1 93 ? -3.854 -13.139 -8.830 1.00 89.00 93 TRP A N 1
ATOM 708 C CA . TRP A 1 93 ? -3.123 -12.346 -9.812 1.00 89.00 93 TRP A CA 1
ATOM 709 C C . TRP A 1 93 ? -3.853 -11.030 -10.132 1.00 89.00 93 TRP A C 1
ATOM 711 O O . TRP A 1 93 ? -3.906 -10.603 -11.286 1.00 89.00 93 TRP A O 1
ATOM 721 N N . GLY A 1 94 ? -4.440 -10.412 -9.103 1.00 91.00 94 GLY A N 1
ATOM 722 C CA . GLY A 1 94 ? -5.316 -9.240 -9.217 1.00 91.00 94 GLY A CA 1
ATOM 723 C C . GLY A 1 94 ? -4.583 -7.930 -9.512 1.00 91.00 94 GLY A C 1
ATOM 724 O O . GLY A 1 94 ? -5.170 -6.998 -10.054 1.00 91.00 94 GLY A O 1
ATOM 725 N N . TYR A 1 95 ? -3.274 -7.865 -9.251 1.00 90.19 95 TYR A N 1
ATOM 726 C CA . TYR A 1 95 ? -2.480 -6.680 -9.564 1.00 90.19 95 TYR A CA 1
ATOM 727 C C . TYR A 1 95 ? -2.294 -6.478 -11.076 1.00 90.19 95 TYR A C 1
ATOM 729 O O . TYR A 1 95 ? -1.746 -7.331 -11.778 1.00 90.19 95 TYR A O 1
ATOM 737 N N . ASP A 1 96 ? -2.561 -5.264 -11.564 1.00 90.44 96 ASP A N 1
ATOM 738 C CA . ASP A 1 96 ? -2.301 -4.880 -12.964 1.00 90.44 96 ASP A CA 1
ATOM 739 C C . ASP A 1 96 ? -0.840 -5.077 -13.397 1.00 90.44 96 ASP A C 1
ATOM 741 O O . ASP A 1 96 ? -0.550 -5.196 -14.588 1.00 90.44 96 ASP A O 1
ATOM 745 N N . LEU A 1 97 ? 0.087 -5.175 -12.437 1.00 89.44 97 LEU A N 1
ATOM 746 C CA . LEU A 1 97 ? 1.490 -5.522 -12.657 1.00 89.44 97 LEU A CA 1
ATOM 747 C C . LEU A 1 97 ? 1.666 -6.760 -13.560 1.00 89.44 97 LEU A C 1
ATOM 749 O O . LEU A 1 97 ? 2.562 -6.774 -14.409 1.00 89.44 97 LEU A O 1
ATOM 753 N N . PHE A 1 98 ? 0.820 -7.785 -13.420 1.00 88.81 98 PHE A N 1
ATOM 754 C CA . PHE A 1 98 ? 0.901 -8.985 -14.260 1.00 88.81 98 PHE A CA 1
ATOM 755 C C . PHE A 1 98 ? 0.587 -8.673 -15.732 1.00 88.81 98 PHE A C 1
ATOM 757 O O . PHE A 1 98 ? 1.276 -9.149 -16.640 1.00 88.81 98 PHE A O 1
ATOM 764 N N . GLY A 1 99 ? -0.429 -7.843 -15.983 1.00 90.56 99 GLY A N 1
ATOM 765 C CA . GLY A 1 99 ? -0.763 -7.344 -17.318 1.00 90.56 99 GLY A CA 1
ATOM 766 C C . GLY A 1 99 ? 0.315 -6.407 -17.863 1.00 90.56 99 GLY A C 1
ATOM 767 O O . GLY A 1 99 ? 0.730 -6.529 -19.019 1.00 90.56 99 GLY A O 1
ATOM 768 N N . GLU A 1 100 ? 0.839 -5.530 -17.009 1.00 92.06 100 GLU A N 1
ATOM 769 C CA . GLU A 1 100 ? 1.895 -4.577 -17.339 1.00 92.06 100 GLU A CA 1
ATOM 770 C C . GLU A 1 100 ? 3.162 -5.295 -17.802 1.00 92.06 100 GLU A C 1
ATOM 772 O O . GLU A 1 100 ? 3.737 -4.925 -18.825 1.00 92.06 100 GLU A O 1
ATOM 777 N N . ALA A 1 101 ? 3.569 -6.365 -17.114 1.00 91.19 101 ALA A N 1
ATOM 778 C CA . ALA A 1 101 ? 4.728 -7.164 -17.495 1.00 91.19 101 ALA A CA 1
ATOM 779 C C . ALA A 1 101 ? 4.596 -7.719 -18.926 1.00 91.19 101 ALA A C 1
ATOM 781 O O . ALA A 1 101 ? 5.561 -7.678 -19.693 1.00 91.19 101 ALA A O 1
ATOM 782 N N . ARG A 1 102 ? 3.393 -8.157 -19.342 1.00 90.62 102 ARG A N 1
ATOM 783 C CA . ARG A 1 102 ? 3.134 -8.588 -20.735 1.00 90.62 102 ARG A CA 1
ATOM 784 C C . ARG A 1 102 ? 3.276 -7.433 -21.718 1.00 90.62 102 ARG A C 1
ATOM 786 O O . ARG A 1 102 ? 3.909 -7.586 -22.763 1.00 90.62 102 ARG A O 1
ATOM 793 N N . VAL A 1 103 ? 2.693 -6.279 -21.392 1.00 91.69 103 VAL A N 1
ATOM 794 C CA . VAL A 1 103 ? 2.779 -5.076 -22.233 1.00 91.69 103 VAL A CA 1
ATOM 795 C C . VAL A 1 103 ? 4.237 -4.633 -22.378 1.00 91.69 103 VAL A C 1
ATOM 797 O O . VAL A 1 103 ? 4.684 -4.345 -23.488 1.00 91.69 103 VAL A O 1
ATOM 800 N N . ARG A 1 104 ? 5.015 -4.661 -21.294 1.00 92.31 104 ARG A N 1
ATOM 801 C CA . ARG A 1 104 ? 6.438 -4.304 -21.292 1.00 92.31 104 ARG A CA 1
ATOM 802 C C . ARG A 1 104 ? 7.310 -5.330 -22.025 1.00 92.31 104 ARG A C 1
ATOM 804 O O . ARG A 1 104 ? 8.228 -4.936 -22.737 1.00 92.31 104 ARG A O 1
ATOM 811 N N . GLN A 1 105 ? 6.997 -6.625 -21.980 1.00 91.19 105 GLN A N 1
ATOM 812 C CA . GLN A 1 105 ? 7.658 -7.621 -22.842 1.00 91.19 105 GLN A CA 1
ATOM 813 C C . GLN A 1 105 ? 7.402 -7.350 -24.328 1.00 91.19 105 GLN A C 1
ATOM 815 O O . GLN A 1 105 ? 8.309 -7.466 -25.153 1.00 91.19 105 GLN A O 1
ATOM 820 N N . PHE A 1 106 ? 6.180 -6.947 -24.684 1.00 92.06 106 PHE A N 1
ATOM 821 C CA . PHE A 1 106 ? 5.878 -6.490 -26.038 1.00 92.06 106 PHE A CA 1
ATOM 822 C C . PHE A 1 106 ? 6.687 -5.235 -26.408 1.00 92.06 106 PHE A C 1
ATOM 824 O O . PHE A 1 106 ? 7.251 -5.186 -27.500 1.00 92.06 106 PHE A O 1
ATOM 831 N N . TRP A 1 107 ? 6.813 -4.263 -25.497 1.00 90.88 107 TRP A N 1
ATOM 832 C CA . TRP A 1 107 ? 7.647 -3.070 -25.697 1.00 90.88 107 TRP A CA 1
ATOM 833 C C . TRP A 1 107 ? 9.116 -3.421 -25.952 1.00 90.88 107 TRP A C 1
ATOM 835 O O . TRP A 1 107 ? 9.714 -2.850 -26.859 1.00 90.88 107 TRP A O 1
ATOM 845 N N . SER A 1 108 ? 9.678 -4.365 -25.191 1.00 91.00 108 SER A N 1
ATOM 846 C CA . SER A 1 108 ? 11.061 -4.835 -25.359 1.00 91.00 108 SER A CA 1
ATOM 847 C C . SER A 1 108 ? 11.291 -5.427 -26.756 1.00 91.00 108 SER A C 1
ATOM 849 O O . SER A 1 108 ? 12.261 -5.090 -27.431 1.00 91.00 108 SER A O 1
ATOM 851 N N . ARG A 1 109 ? 10.342 -6.231 -27.254 1.00 91.56 109 ARG A N 1
ATOM 852 C CA . ARG A 1 109 ? 10.409 -6.830 -28.601 1.00 91.56 109 ARG A CA 1
ATOM 853 C C . ARG A 1 109 ? 10.151 -5.828 -29.727 1.00 91.56 109 ARG A C 1
ATOM 855 O O . ARG A 1 109 ? 10.622 -6.028 -30.842 1.00 91.56 109 ARG A O 1
ATOM 862 N N . GLN A 1 110 ? 9.354 -4.790 -29.470 1.00 90.81 110 GLN A N 1
ATOM 863 C CA . GLN A 1 110 ? 8.926 -3.808 -30.471 1.00 90.81 110 GLN A CA 1
ATOM 864 C C . GLN A 1 110 ? 9.068 -2.372 -29.942 1.00 90.81 110 GLN A C 1
ATOM 866 O O . GLN A 1 110 ? 8.066 -1.673 -29.741 1.00 90.81 110 GLN A O 1
ATOM 871 N N . PRO A 1 111 ? 10.306 -1.880 -29.761 1.00 82.94 111 PRO A N 1
ATOM 872 C CA . PRO A 1 111 ? 10.556 -0.605 -29.091 1.00 82.94 111 PRO A CA 1
ATOM 873 C C . PRO A 1 111 ? 9.987 0.602 -29.847 1.00 82.94 111 PRO A C 1
ATOM 875 O O . PRO A 1 111 ? 9.665 1.611 -29.231 1.00 82.94 111 PRO A O 1
ATOM 878 N N . LYS A 1 112 ? 9.787 0.521 -31.165 1.00 84.62 112 LYS A N 1
ATOM 879 C CA . LYS A 1 112 ? 9.252 1.633 -31.974 1.00 84.62 112 LYS A CA 1
ATOM 880 C C . LYS A 1 112 ? 7.734 1.580 -32.195 1.00 84.62 112 LYS A C 1
ATOM 882 O O . LYS A 1 112 ? 7.207 2.344 -32.996 1.00 84.62 112 LYS A O 1
ATOM 887 N N . SER A 1 113 ? 7.016 0.664 -31.543 1.00 87.56 113 SER A N 1
ATOM 888 C CA . SER A 1 113 ? 5.580 0.499 -31.789 1.00 87.56 113 SER A CA 1
ATOM 889 C C . SER A 1 113 ? 4.758 1.662 -31.224 1.00 87.56 113 SER A C 1
ATOM 891 O O . SER A 1 113 ? 4.820 1.958 -30.035 1.00 87.56 113 SER A O 1
ATOM 893 N N . ALA A 1 114 ? 3.904 2.269 -32.050 1.00 83.56 114 ALA A N 1
ATOM 894 C CA . ALA A 1 114 ? 2.972 3.315 -31.615 1.00 83.56 114 ALA A CA 1
ATOM 895 C C . ALA A 1 114 ? 1.851 2.790 -30.694 1.00 83.56 114 ALA A C 1
ATOM 897 O O . ALA A 1 114 ? 1.192 3.561 -30.006 1.00 83.56 114 ALA A O 1
ATOM 898 N N . ARG A 1 115 ? 1.640 1.465 -30.631 1.00 86.00 115 ARG A N 1
ATOM 899 C CA . ARG A 1 115 ? 0.630 0.841 -29.750 1.00 86.00 115 ARG A CA 1
ATOM 900 C C . ARG A 1 115 ? 1.047 0.835 -28.281 1.00 86.00 115 ARG A C 1
ATOM 902 O O . ARG A 1 115 ? 0.237 0.517 -27.413 1.00 86.00 115 ARG A O 1
ATOM 909 N N . ARG A 1 116 ? 2.315 1.153 -28.014 1.00 83.81 116 ARG A N 1
ATOM 910 C CA . ARG A 1 116 ? 2.947 1.067 -26.705 1.00 83.81 116 ARG A CA 1
ATOM 911 C C . ARG A 1 116 ? 2.157 1.842 -25.626 1.00 83.81 116 ARG A C 1
ATOM 913 O O . ARG A 1 116 ? 1.685 1.177 -24.699 1.00 83.81 116 ARG A O 1
ATOM 920 N N . PRO A 1 117 ? 1.937 3.171 -25.733 1.00 81.12 117 PRO A N 1
ATOM 921 C CA . PRO A 1 117 ? 1.227 3.943 -24.705 1.00 81.12 117 PRO A CA 1
ATOM 922 C C . PRO A 1 117 ? -0.261 3.593 -24.623 1.00 81.12 117 PRO A C 1
ATOM 924 O O . PRO A 1 117 ? -0.841 3.567 -23.541 1.00 81.12 117 PRO A O 1
ATOM 927 N N . THR A 1 118 ? -0.886 3.261 -25.757 1.00 86.25 118 THR A N 1
ATOM 928 C CA . THR A 1 118 ? -2.311 2.902 -25.814 1.00 86.25 118 THR A CA 1
ATOM 929 C C . THR A 1 118 ? -2.631 1.668 -24.975 1.00 86.25 118 THR A C 1
ATOM 931 O O . THR A 1 118 ? -3.662 1.636 -24.308 1.00 86.25 118 THR A O 1
ATOM 934 N N . LEU A 1 119 ? -1.759 0.654 -24.986 1.00 89.56 119 LEU A N 1
ATOM 935 C CA . LEU A 1 119 ? -1.949 -0.552 -24.177 1.00 89.56 119 LEU A CA 1
ATOM 936 C C . LEU A 1 119 ? -1.878 -0.253 -22.674 1.00 89.56 119 LEU A C 1
ATOM 938 O O . LEU A 1 119 ? -2.676 -0.797 -21.920 1.00 89.56 119 LEU A O 1
ATOM 942 N N . LEU A 1 120 ? -0.984 0.645 -22.251 1.00 85.81 120 LEU A N 1
ATOM 943 C CA . LEU A 1 120 ? -0.888 1.065 -20.850 1.00 85.81 120 LEU A CA 1
ATOM 944 C C . LEU A 1 120 ? -2.105 1.878 -20.410 1.00 85.81 120 LEU A C 1
ATOM 946 O O . LEU A 1 120 ? -2.648 1.622 -19.343 1.00 85.81 120 LEU A O 1
ATOM 950 N N . ARG A 1 121 ? -2.589 2.798 -21.253 1.00 86.19 121 ARG A N 1
ATOM 951 C CA . ARG A 1 121 ? -3.823 3.557 -20.981 1.00 86.19 121 ARG A CA 1
ATOM 952 C C . ARG A 1 121 ? -5.047 2.653 -20.838 1.00 86.19 121 ARG A C 1
ATOM 954 O O . ARG A 1 121 ? -5.931 2.946 -20.049 1.00 86.19 121 ARG A O 1
ATOM 961 N N . ARG A 1 122 ? -5.099 1.548 -21.591 1.00 88.94 122 ARG A N 1
ATOM 962 C CA . ARG A 1 122 ? -6.158 0.537 -21.445 1.00 88.94 122 ARG A CA 1
ATOM 963 C C . ARG A 1 122 ? -6.019 -0.300 -20.180 1.00 88.94 122 ARG A C 1
ATOM 965 O O . ARG A 1 122 ? -7.038 -0.718 -19.651 1.00 88.94 122 ARG A O 1
ATOM 972 N N . LEU A 1 123 ? -4.790 -0.578 -19.751 1.00 89.38 123 LEU A N 1
ATOM 973 C CA . LEU A 1 123 ? -4.521 -1.333 -18.530 1.00 89.38 123 LEU A CA 1
ATOM 974 C C . LEU A 1 123 ? -4.835 -0.508 -17.276 1.00 89.38 123 LEU A C 1
ATOM 976 O O . LEU A 1 123 ? -5.379 -1.041 -16.323 1.00 89.38 123 LEU A O 1
ATOM 980 N N . TYR A 1 124 ? -4.558 0.796 -17.312 1.00 87.12 124 TYR A N 1
ATOM 981 C CA . TYR A 1 124 ? -4.773 1.722 -16.201 1.00 87.12 124 TYR A CA 1
ATOM 982 C C . TYR A 1 124 ? -5.789 2.821 -16.560 1.00 87.12 124 TYR A C 1
ATOM 984 O O . TYR A 1 124 ? -5.428 4.000 -16.596 1.00 87.12 124 TYR A O 1
ATOM 992 N N . PRO A 1 125 ? -7.060 2.477 -16.842 1.00 84.00 125 PRO A N 1
ATOM 993 C CA . PRO A 1 125 ? -8.065 3.452 -17.273 1.00 84.00 125 PRO A CA 1
ATOM 994 C C . PRO A 1 125 ? -8.452 4.444 -16.167 1.00 84.00 125 PRO A C 1
ATOM 996 O O . PRO A 1 125 ? -8.999 5.503 -16.454 1.00 84.00 125 PRO A O 1
ATOM 999 N N . TYR A 1 126 ? -8.181 4.090 -14.910 1.00 80.38 126 TYR A N 1
ATOM 1000 C CA . TYR A 1 126 ? -8.477 4.882 -13.718 1.00 80.38 126 TYR A CA 1
ATOM 1001 C C . TYR A 1 126 ? -7.347 5.848 -13.334 1.00 80.38 126 TYR A C 1
ATOM 1003 O O . TYR A 1 126 ? -7.543 6.720 -12.492 1.00 80.38 126 TYR A O 1
ATOM 1011 N N . LEU A 1 127 ? -6.161 5.708 -13.934 1.00 78.56 127 LEU A N 1
ATOM 1012 C CA . LEU A 1 127 ? -5.081 6.673 -13.768 1.00 78.56 127 LEU A CA 1
ATOM 1013 C C . LEU A 1 127 ? -5.190 7.738 -14.867 1.00 78.56 127 LEU A C 1
ATOM 1015 O O . LEU A 1 127 ? -5.487 7.393 -16.014 1.00 78.56 127 LEU A O 1
ATOM 1019 N N . PRO A 1 128 ? -4.864 9.012 -14.586 1.00 71.38 128 PRO A N 1
ATOM 1020 C CA . PRO A 1 128 ? -4.842 10.074 -15.591 1.00 71.38 128 PRO A CA 1
ATOM 1021 C C . PRO A 1 128 ? -3.630 9.943 -16.542 1.00 71.38 128 PRO A C 1
ATOM 1023 O O . PRO A 1 128 ? -2.940 10.911 -16.850 1.00 71.38 128 PRO A O 1
ATOM 1026 N N . LEU A 1 129 ? -3.344 8.736 -17.049 1.00 71.62 129 LEU A N 1
ATOM 1027 C CA . LEU A 1 129 ? -2.249 8.468 -17.990 1.00 71.62 129 LEU A CA 1
ATOM 1028 C C . LEU A 1 129 ? -2.452 9.163 -19.347 1.00 71.62 129 LEU A C 1
ATOM 1030 O O . LEU A 1 129 ? -1.526 9.240 -20.152 1.00 71.62 129 LEU A O 1
ATOM 1034 N N . SER A 1 130 ? -3.670 9.611 -19.658 1.00 61.84 130 SER A N 1
ATOM 1035 C CA . SER A 1 130 ? -3.956 10.438 -20.836 1.00 61.84 130 SER A CA 1
ATOM 1036 C C . SER A 1 130 ? -3.486 11.881 -20.676 1.00 61.84 130 SER A C 1
ATOM 1038 O O . SER A 1 130 ? -3.184 12.521 -21.676 1.00 61.84 130 SER A O 1
ATOM 1040 N N . GLU A 1 131 ? -3.415 12.379 -19.440 1.00 67.44 131 GLU A N 1
ATOM 1041 C CA . GLU A 1 131 ? -2.893 13.713 -19.112 1.00 67.44 131 GLU A CA 1
ATOM 1042 C C . GLU A 1 131 ? -1.362 13.703 -19.004 1.00 67.44 131 GLU A C 1
ATOM 1044 O O . GLU A 1 131 ? -0.702 14.735 -19.102 1.00 67.44 131 GLU A O 1
ATOM 1049 N N . GLN A 1 132 ? -0.784 12.514 -18.836 1.00 68.75 132 GLN A N 1
ATOM 1050 C CA . GLN A 1 132 ? 0.652 12.287 -18.807 1.00 68.75 132 GLN A CA 1
ATOM 1051 C C . GLN A 1 132 ? 1.195 12.143 -20.235 1.00 68.75 132 GLN A C 1
ATOM 1053 O O . GLN A 1 132 ? 0.685 11.362 -21.043 1.00 68.75 132 GLN A O 1
ATOM 1058 N N . GLY A 1 133 ? 2.258 12.887 -20.550 1.00 75.06 133 GLY A N 1
ATOM 1059 C CA . GLY A 1 133 ? 2.926 12.791 -21.849 1.00 75.06 133 GLY A CA 1
ATOM 1060 C C . GLY A 1 133 ? 3.503 11.393 -22.100 1.00 75.06 133 GLY A C 1
ATOM 1061 O O . GLY A 1 133 ? 3.981 10.734 -21.174 1.00 75.06 133 GLY A O 1
ATOM 1062 N N . ASP A 1 134 ? 3.509 10.952 -23.363 1.00 79.94 134 ASP A N 1
ATOM 1063 C CA . ASP A 1 134 ? 4.036 9.635 -23.768 1.00 79.94 134 ASP A CA 1
ATOM 1064 C C . ASP A 1 134 ? 5.484 9.406 -23.297 1.00 79.94 134 ASP A C 1
ATOM 1066 O O . ASP A 1 134 ? 5.874 8.278 -22.994 1.00 79.94 134 ASP A O 1
ATOM 1070 N N . GLU A 1 135 ? 6.270 10.477 -23.181 1.00 81.12 135 GLU A N 1
ATOM 1071 C CA . GLU A 1 135 ? 7.638 10.442 -22.668 1.00 81.12 135 GLU A CA 1
ATOM 1072 C C . GLU A 1 135 ? 7.705 10.079 -21.177 1.00 81.12 135 GLU A C 1
ATOM 1074 O O . GLU A 1 135 ? 8.532 9.258 -20.784 1.00 81.12 135 GLU A O 1
ATOM 1079 N N . LEU A 1 136 ? 6.794 10.598 -20.348 1.00 79.19 136 LEU A N 1
ATOM 1080 C CA . LEU A 1 136 ? 6.724 10.257 -18.924 1.00 79.19 136 LEU A CA 1
ATOM 1081 C C . LEU A 1 136 ? 6.340 8.783 -18.729 1.00 79.19 136 LEU A C 1
ATOM 1083 O O . LEU A 1 136 ? 6.933 8.078 -17.909 1.00 79.19 136 LEU A O 1
ATOM 1087 N N . LEU A 1 137 ? 5.395 8.292 -19.538 1.00 81.31 137 LEU A N 1
ATOM 1088 C CA . LEU A 1 137 ? 5.044 6.871 -19.571 1.00 81.31 137 LEU A CA 1
ATOM 1089 C C . LEU A 1 137 ? 6.249 6.024 -20.001 1.00 81.31 137 LEU A C 1
ATOM 1091 O O . LEU A 1 137 ? 6.523 4.981 -19.407 1.00 81.31 137 LEU A O 1
ATOM 1095 N N . ALA A 1 138 ? 7.005 6.471 -21.00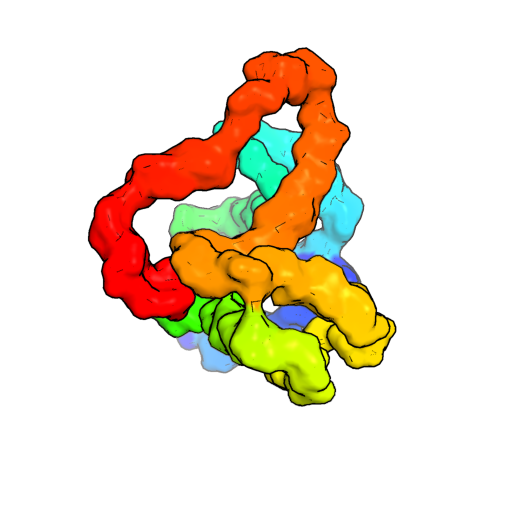5 1.00 81.81 138 ALA A N 1
ATOM 1096 C CA . ALA A 1 138 ? 8.212 5.784 -21.441 1.00 81.81 138 ALA A CA 1
ATOM 1097 C C . ALA A 1 138 ? 9.301 5.763 -20.356 1.00 81.81 138 ALA A C 1
ATOM 1099 O O . ALA A 1 138 ? 9.961 4.739 -20.209 1.00 81.81 138 ALA A O 1
ATOM 1100 N N . GLN A 1 139 ? 9.460 6.827 -19.565 1.00 85.12 139 GLN A N 1
ATOM 1101 C CA . GLN A 1 139 ? 10.423 6.866 -18.459 1.00 85.12 139 GLN A CA 1
ATOM 1102 C C . GLN A 1 139 ? 10.074 5.869 -17.350 1.00 85.12 139 GLN A C 1
ATOM 1104 O O . GLN A 1 139 ? 10.956 5.165 -16.865 1.00 85.12 139 GLN A O 1
ATOM 1109 N N . PHE A 1 140 ? 8.799 5.772 -16.962 1.00 87.88 140 PHE A N 1
ATOM 1110 C CA . PHE A 1 140 ? 8.382 4.851 -15.903 1.00 87.88 140 PHE A CA 1
ATOM 1111 C C . PHE A 1 140 ? 8.335 3.393 -16.386 1.00 87.88 140 PHE A C 1
ATOM 1113 O O . PHE A 1 140 ? 8.987 2.517 -15.822 1.00 87.88 140 PHE A O 1
ATOM 1120 N N . PHE A 1 141 ? 7.601 3.112 -17.465 1.00 89.00 141 PHE A N 1
ATOM 1121 C CA . PHE A 1 141 ? 7.386 1.741 -17.947 1.00 89.00 141 PHE A CA 1
ATOM 1122 C C . PHE A 1 141 ? 8.540 1.213 -18.819 1.00 89.00 141 PHE A C 1
ATOM 1124 O O . PHE A 1 141 ? 8.595 0.017 -19.122 1.00 89.00 141 PHE A O 1
ATOM 1131 N N . GLY A 1 142 ? 9.466 2.082 -19.233 1.00 88.75 142 GLY A N 1
ATOM 1132 C CA . GLY A 1 142 ? 10.645 1.728 -20.027 1.00 88.75 142 GLY A CA 1
ATOM 1133 C C . GLY A 1 142 ? 11.825 1.181 -19.226 1.00 88.75 142 GLY A C 1
ATOM 1134 O O . GLY A 1 142 ? 12.783 0.696 -19.828 1.00 88.75 142 GLY A O 1
ATOM 1135 N N . VAL A 1 143 ? 11.767 1.214 -17.892 1.00 90.56 143 VAL A N 1
ATOM 1136 C CA . VAL A 1 143 ? 12.826 0.662 -17.037 1.00 90.56 143 VAL A CA 1
ATOM 1137 C C . VAL A 1 143 ? 13.007 -0.831 -17.339 1.00 90.56 143 VAL A C 1
ATOM 1139 O O . VAL A 1 143 ? 12.040 -1.590 -17.318 1.00 90.56 143 VAL A O 1
ATOM 1142 N N . GLY A 1 144 ? 14.239 -1.261 -17.628 1.00 90.25 144 GLY A N 1
ATOM 1143 C CA . GLY A 1 144 ? 14.602 -2.673 -17.799 1.00 90.25 144 GLY A CA 1
ATOM 1144 C C . GLY A 1 144 ? 14.194 -3.334 -19.118 1.00 90.25 144 GLY A C 1
ATOM 1145 O O . GLY A 1 144 ? 14.318 -4.551 -19.231 1.00 90.25 144 GLY A O 1
ATOM 1146 N N . LEU A 1 145 ? 13.694 -2.589 -20.116 1.00 90.81 145 LEU A N 1
ATOM 1147 C CA . LEU A 1 145 ? 13.288 -3.159 -21.417 1.00 90.81 145 LEU A CA 1
ATOM 1148 C C . LEU A 1 145 ? 14.427 -3.840 -22.192 1.00 90.81 145 LEU A C 1
ATOM 1150 O O . LEU A 1 145 ? 14.158 -4.672 -23.056 1.00 90.81 145 LEU A O 1
ATOM 1154 N N . ASP A 1 146 ? 15.671 -3.488 -21.893 1.00 91.19 146 ASP A N 1
ATOM 1155 C CA . ASP A 1 146 ? 16.904 -4.096 -22.395 1.00 91.19 146 ASP A CA 1
ATOM 1156 C C . ASP A 1 146 ? 17.170 -5.495 -21.810 1.00 91.19 146 ASP A C 1
ATOM 1158 O O . ASP A 1 146 ? 17.915 -6.278 -22.397 1.00 91.19 146 ASP A O 1
ATOM 1162 N N . ARG A 1 147 ? 16.527 -5.836 -20.685 1.00 90.12 147 ARG A N 1
ATOM 1163 C CA . ARG A 1 147 ? 16.690 -7.105 -19.958 1.00 90.12 147 ARG A CA 1
ATOM 1164 C C . ARG A 1 147 ? 15.332 -7.770 -19.672 1.00 90.12 147 ARG A C 1
ATOM 1166 O O . ARG A 1 147 ? 14.960 -7.942 -18.513 1.00 90.12 147 ARG A O 1
ATOM 1173 N N . PRO A 1 148 ? 14.568 -8.173 -20.704 1.00 87.69 148 PRO A N 1
ATOM 1174 C CA . PRO A 1 148 ? 13.214 -8.714 -20.531 1.00 87.69 148 PRO A CA 1
ATOM 1175 C C . PRO A 1 148 ? 13.155 -10.066 -19.806 1.00 87.69 148 PRO A C 1
ATOM 1177 O O . PRO A 1 148 ? 12.090 -10.448 -19.325 1.00 87.69 148 PRO A O 1
ATOM 1180 N N . ASP A 1 149 ? 14.273 -10.792 -19.744 1.00 86.75 149 ASP A N 1
ATOM 1181 C CA . ASP A 1 149 ? 14.377 -12.098 -19.083 1.00 86.75 149 ASP A CA 1
ATOM 1182 C C . ASP A 1 149 ? 14.821 -12.013 -17.618 1.00 86.75 149 ASP A C 1
ATOM 1184 O O . ASP A 1 149 ? 14.921 -13.047 -16.949 1.00 86.75 149 ASP A O 1
ATOM 1188 N N . ASP A 1 150 ? 15.070 -10.800 -17.117 1.00 87.19 150 ASP A N 1
ATOM 1189 C CA . ASP A 1 150 ? 15.444 -10.568 -15.730 1.00 87.19 150 ASP A CA 1
ATOM 1190 C C . ASP A 1 150 ? 14.355 -11.108 -14.772 1.00 87.19 150 ASP A C 1
ATOM 1192 O O . ASP A 1 150 ? 13.179 -10.765 -14.945 1.00 87.19 150 ASP A O 1
ATOM 1196 N N . PRO A 1 151 ? 14.698 -11.938 -13.760 1.00 85.31 151 PRO A N 1
ATOM 1197 C CA . PRO A 1 151 ? 13.736 -12.476 -12.798 1.00 85.31 151 PRO A CA 1
ATOM 1198 C C . PRO A 1 151 ? 12.832 -11.442 -12.118 1.00 85.31 151 PRO A C 1
ATOM 1200 O O . PRO A 1 151 ? 11.738 -11.800 -11.715 1.00 85.31 151 PRO A O 1
ATOM 1203 N N . HIS A 1 152 ? 13.248 -10.178 -12.005 1.00 87.12 152 HIS A N 1
ATOM 1204 C CA . HIS A 1 152 ? 12.448 -9.115 -11.382 1.00 87.12 152 HIS A CA 1
ATOM 1205 C C . HIS A 1 152 ? 11.976 -8.053 -12.390 1.00 87.12 152 HIS A C 1
ATOM 1207 O O . HIS A 1 152 ? 11.602 -6.942 -12.004 1.00 87.12 152 HIS A O 1
ATOM 1213 N N . PHE A 1 153 ? 11.958 -8.380 -13.690 1.00 89.81 153 PHE A N 1
ATOM 1214 C CA . PHE A 1 153 ? 11.585 -7.465 -14.776 1.00 89.81 153 PHE A CA 1
ATOM 1215 C C . PHE A 1 153 ? 10.271 -6.718 -14.513 1.00 89.81 153 PHE A C 1
ATOM 1217 O O . PHE A 1 153 ? 10.169 -5.511 -14.758 1.00 89.81 153 PHE A O 1
ATOM 1224 N N . SER A 1 154 ? 9.267 -7.418 -13.981 1.00 89.19 154 SER A N 1
ATOM 1225 C CA . SER A 1 154 ? 7.964 -6.861 -13.612 1.00 89.19 154 SER A CA 1
ATOM 1226 C C . SER A 1 154 ? 8.099 -5.758 -12.542 1.00 89.19 154 SER A C 1
ATOM 1228 O O . SER A 1 154 ? 7.494 -4.694 -12.670 1.00 89.19 154 SER A O 1
ATOM 1230 N N . HIS A 1 155 ? 8.973 -5.937 -11.553 1.00 90.00 155 HIS A N 1
ATOM 1231 C CA . HIS A 1 155 ? 9.095 -5.070 -10.376 1.00 90.00 155 HIS A CA 1
ATOM 1232 C C . HIS A 1 155 ? 10.004 -3.850 -10.586 1.00 90.00 155 HIS A C 1
ATOM 1234 O O . HIS A 1 155 ? 9.859 -2.854 -9.876 1.00 90.00 155 HIS A O 1
ATOM 1240 N N . LEU A 1 156 ? 10.891 -3.888 -11.587 1.00 91.31 156 LEU A N 1
ATOM 1241 C CA . LEU A 1 156 ? 11.887 -2.847 -11.868 1.00 91.31 156 LEU A CA 1
ATOM 1242 C C . LEU A 1 156 ? 11.360 -1.393 -11.845 1.00 91.31 156 LEU A C 1
ATOM 1244 O O . LEU A 1 156 ? 11.983 -0.569 -11.171 1.00 91.31 156 LEU A O 1
ATOM 1248 N N . PRO A 1 157 ? 10.227 -1.037 -12.492 1.00 91.12 157 PRO A N 1
ATOM 1249 C CA . PRO A 1 157 ? 9.688 0.325 -12.419 1.00 91.12 157 PRO A CA 1
ATOM 1250 C C . PRO A 1 157 ? 9.380 0.777 -10.989 1.00 91.12 157 PRO A C 1
ATOM 1252 O O . PRO A 1 157 ? 9.647 1.919 -10.618 1.00 91.12 157 PRO A O 1
ATOM 1255 N N . ARG A 1 158 ? 8.848 -0.133 -10.162 1.00 89.94 158 ARG A N 1
ATOM 1256 C CA . ARG A 1 158 ? 8.497 0.155 -8.768 1.00 89.94 158 ARG A CA 1
ATOM 1257 C C . ARG A 1 158 ? 9.741 0.298 -7.912 1.00 89.94 158 ARG A C 1
ATOM 1259 O O . ARG A 1 158 ? 9.823 1.253 -7.155 1.00 89.94 158 ARG A O 1
ATOM 1266 N N . TRP A 1 159 ? 10.729 -0.579 -8.072 1.00 89.81 159 TRP A N 1
ATOM 1267 C CA . TRP A 1 159 ? 11.997 -0.457 -7.348 1.00 89.81 159 TRP A CA 1
ATOM 1268 C C . TRP A 1 159 ? 12.725 0.842 -7.695 1.00 89.81 159 TRP A C 1
ATOM 1270 O O . TRP A 1 159 ? 13.184 1.535 -6.794 1.00 89.81 159 TRP A O 1
ATOM 1280 N N . ALA A 1 160 ? 12.751 1.234 -8.971 1.00 89.00 160 ALA A N 1
ATOM 1281 C CA . ALA A 1 160 ? 13.334 2.506 -9.392 1.00 89.00 160 ALA A CA 1
ATOM 1282 C C . ALA A 1 160 ? 12.583 3.718 -8.806 1.00 89.00 160 ALA A C 1
ATOM 1284 O O . ALA A 1 160 ? 13.203 4.679 -8.349 1.00 89.00 160 ALA A O 1
ATOM 1285 N N . ALA A 1 161 ? 11.246 3.679 -8.790 1.00 88.06 161 ALA A N 1
ATOM 1286 C CA . ALA A 1 161 ? 10.434 4.755 -8.228 1.00 88.06 161 ALA A CA 1
ATOM 1287 C C . ALA A 1 161 ? 10.569 4.852 -6.699 1.00 88.06 161 ALA A C 1
ATOM 1289 O O . ALA A 1 161 ? 10.798 5.944 -6.174 1.00 88.06 161 ALA A O 1
ATOM 1290 N N . SER A 1 162 ? 10.472 3.720 -5.999 1.00 87.81 162 SER A N 1
ATOM 1291 C CA . SER A 1 162 ? 10.604 3.626 -4.545 1.00 87.81 162 SER A CA 1
ATOM 1292 C C . SER A 1 162 ? 12.032 3.878 -4.073 1.00 87.81 162 SER A C 1
ATOM 1294 O O . SER A 1 162 ? 12.201 4.474 -3.023 1.00 87.81 162 SER A O 1
ATOM 1296 N N . GLY A 1 163 ? 13.063 3.545 -4.856 1.00 87.88 163 GLY A N 1
ATOM 1297 C CA . GLY A 1 163 ? 14.465 3.798 -4.501 1.00 87.88 163 GLY A CA 1
ATOM 1298 C C . GLY A 1 163 ? 14.773 5.274 -4.221 1.00 87.88 163 GLY A C 1
ATOM 1299 O O . GLY A 1 163 ? 15.694 5.594 -3.477 1.00 87.88 163 GLY A O 1
ATOM 1300 N N . ARG A 1 164 ? 13.942 6.200 -4.718 1.00 87.00 164 ARG A N 1
ATOM 1301 C CA . ARG A 1 164 ? 14.031 7.627 -4.378 1.00 87.00 164 ARG A CA 1
ATOM 1302 C C . ARG A 1 164 ? 13.834 7.906 -2.890 1.00 87.00 164 ARG A C 1
ATOM 1304 O O . ARG A 1 164 ? 14.287 8.951 -2.433 1.00 87.00 164 ARG A O 1
ATOM 1311 N N . THR A 1 165 ? 13.175 7.025 -2.134 1.00 87.81 165 THR A N 1
ATOM 1312 C CA . THR A 1 165 ? 13.004 7.196 -0.685 1.00 87.81 165 THR A CA 1
ATOM 1313 C C . THR A 1 165 ? 14.306 6.992 0.082 1.00 87.81 165 THR A C 1
ATOM 1315 O O . THR A 1 165 ? 14.418 7.493 1.195 1.00 87.81 165 THR A O 1
ATOM 1318 N N . LEU A 1 166 ? 15.321 6.355 -0.516 1.00 87.06 166 LEU A N 1
ATOM 1319 C CA . LEU A 1 166 ? 16.636 6.180 0.109 1.00 87.06 166 LEU A CA 1
ATOM 1320 C C . LEU A 1 166 ? 17.332 7.520 0.401 1.00 87.06 166 LEU A C 1
ATOM 1322 O O . LEU A 1 166 ? 18.152 7.598 1.306 1.00 87.06 166 LEU A O 1
ATOM 1326 N N . ARG A 1 167 ? 16.945 8.611 -0.279 1.00 89.25 167 ARG A N 1
ATOM 1327 C CA . ARG A 1 167 ? 17.436 9.970 0.022 1.00 89.25 167 ARG A CA 1
ATOM 1328 C C . ARG A 1 167 ? 17.041 10.488 1.411 1.00 89.25 167 ARG A C 1
ATOM 1330 O O . ARG A 1 167 ? 17.537 11.529 1.823 1.00 89.25 167 ARG A O 1
ATOM 1337 N N . PHE A 1 168 ? 16.087 9.830 2.069 1.00 88.00 168 PHE A N 1
ATOM 1338 C CA . PHE A 1 168 ? 15.631 10.175 3.415 1.00 88.00 168 PHE A CA 1
ATOM 1339 C C . PHE A 1 168 ? 16.361 9.387 4.509 1.00 88.00 168 PHE A C 1
ATOM 1341 O O . PHE A 1 168 ? 16.081 9.594 5.687 1.00 88.00 168 PHE A O 1
ATOM 1348 N N . LEU A 1 169 ? 17.276 8.484 4.142 1.00 88.12 169 LEU A N 1
ATOM 1349 C CA . LEU A 1 169 ? 18.140 7.813 5.108 1.00 88.12 169 LEU A CA 1
ATOM 1350 C C . LEU A 1 169 ? 19.081 8.829 5.767 1.00 88.12 169 LEU A C 1
ATOM 1352 O O . LEU A 1 169 ? 19.483 9.817 5.148 1.00 88.12 169 LEU A O 1
ATOM 1356 N N . SER A 1 170 ? 19.444 8.580 7.026 1.00 92.25 170 SER A N 1
ATOM 1357 C CA . SER A 1 170 ? 20.500 9.352 7.681 1.00 92.25 170 SER A CA 1
ATOM 1358 C C . SER A 1 170 ? 21.834 9.131 6.966 1.00 92.25 170 SER A C 1
ATOM 1360 O O . SER A 1 170 ? 22.069 8.062 6.398 1.00 92.25 170 SER A O 1
ATOM 1362 N N . SER A 1 171 ? 22.724 10.126 7.017 1.00 94.44 171 SER A N 1
ATOM 1363 C CA . SER A 1 171 ? 24.058 10.019 6.412 1.00 94.44 171 SER A CA 1
ATOM 1364 C C . SER A 1 171 ? 24.839 8.825 6.966 1.00 94.44 171 SER A C 1
ATOM 1366 O O . SER A 1 171 ? 25.367 8.044 6.186 1.00 94.44 171 SER A O 1
ATOM 1368 N N . ASP A 1 172 ? 24.814 8.620 8.288 1.00 96.00 172 ASP A N 1
ATOM 1369 C CA . ASP A 1 172 ? 25.456 7.473 8.951 1.00 96.00 172 ASP A CA 1
ATOM 1370 C C . ASP A 1 172 ? 24.970 6.127 8.391 1.00 96.00 172 ASP A C 1
ATOM 1372 O O . ASP A 1 172 ? 25.769 5.263 8.028 1.00 96.00 172 ASP A O 1
ATOM 1376 N N . PHE A 1 173 ? 23.651 5.947 8.273 1.00 92.25 173 PHE A N 1
ATOM 1377 C CA . PHE A 1 173 ? 23.096 4.692 7.776 1.00 92.25 173 PHE A CA 1
ATOM 1378 C C . PHE A 1 173 ? 23.407 4.490 6.289 1.00 92.25 173 PHE A C 1
ATOM 1380 O O . PHE A 1 173 ? 23.759 3.383 5.878 1.00 92.25 173 PHE A O 1
ATOM 1387 N N . ALA A 1 174 ? 23.309 5.554 5.487 1.00 91.94 174 ALA A N 1
ATOM 1388 C CA . ALA A 1 174 ? 23.628 5.513 4.065 1.00 91.94 174 ALA A CA 1
ATOM 1389 C C . ALA A 1 174 ? 25.106 5.163 3.819 1.00 91.94 174 ALA A C 1
ATOM 1391 O O . ALA A 1 174 ? 25.397 4.335 2.962 1.00 91.94 174 ALA A O 1
ATOM 1392 N N . GLU A 1 175 ? 26.035 5.730 4.593 1.00 94.75 175 GLU A N 1
ATOM 1393 C CA . GLU A 1 175 ? 27.468 5.424 4.497 1.00 94.75 175 GLU A CA 1
ATOM 1394 C C . GLU A 1 175 ? 27.767 3.975 4.888 1.00 94.75 175 GLU A C 1
ATOM 1396 O O . GLU A 1 175 ? 28.475 3.267 4.170 1.00 94.75 175 GLU A O 1
ATOM 1401 N N . ARG A 1 176 ? 27.169 3.494 5.984 1.00 95.44 176 ARG A N 1
ATOM 1402 C CA . ARG A 1 176 ? 27.339 2.110 6.450 1.00 95.44 176 ARG A CA 1
ATOM 1403 C C . ARG A 1 176 ? 26.821 1.060 5.471 1.00 95.44 176 ARG A C 1
ATOM 1405 O O . ARG A 1 176 ? 27.336 -0.052 5.466 1.00 95.44 176 ARG A O 1
ATOM 1412 N N . THR A 1 177 ? 25.813 1.404 4.673 1.00 92.44 177 THR A N 1
ATOM 1413 C CA . THR A 1 177 ? 25.152 0.489 3.727 1.00 92.44 177 THR A CA 1
ATOM 1414 C C . THR A 1 177 ? 25.519 0.769 2.268 1.00 92.44 177 THR A C 1
ATOM 1416 O O . THR A 1 177 ? 24.984 0.132 1.368 1.00 92.44 177 THR A O 1
ATOM 1419 N N . ALA A 1 178 ? 26.468 1.675 2.003 1.00 89.50 178 ALA A N 1
ATOM 1420 C CA . ALA A 1 178 ? 26.797 2.128 0.648 1.00 89.50 178 ALA A CA 1
ATOM 1421 C C . ALA A 1 178 ? 27.285 1.013 -0.296 1.00 89.50 178 ALA A C 1
ATOM 1423 O O . ALA A 1 178 ? 27.154 1.134 -1.513 1.00 89.50 178 ALA A O 1
ATOM 1424 N N . ALA A 1 179 ? 27.863 -0.059 0.253 1.00 91.81 179 ALA A N 1
ATOM 1425 C CA . ALA A 1 179 ? 28.333 -1.215 -0.511 1.00 91.81 179 ALA A CA 1
ATOM 1426 C C . ALA A 1 179 ? 27.256 -2.300 -0.711 1.00 91.81 179 ALA A C 1
ATOM 1428 O O . ALA A 1 179 ? 27.505 -3.277 -1.418 1.00 91.81 179 ALA A O 1
ATOM 1429 N N . GLU A 1 180 ? 26.087 -2.167 -0.080 1.00 90.56 180 GLU A N 1
ATOM 1430 C CA . GLU A 1 180 ? 25.013 -3.149 -0.182 1.00 90.56 180 GLU A CA 1
ATOM 1431 C C . GLU A 1 180 ? 24.173 -2.920 -1.443 1.00 90.56 180 GLU A C 1
ATOM 1433 O O . GLU A 1 180 ? 23.734 -1.810 -1.736 1.00 90.56 180 GLU A O 1
ATOM 1438 N N . ASP A 1 181 ? 23.888 -4.007 -2.163 1.00 88.81 181 ASP A N 1
ATOM 1439 C CA . ASP A 1 181 ? 22.868 -4.041 -3.210 1.00 88.81 181 ASP A CA 1
ATOM 1440 C C . ASP A 1 181 ? 21.754 -5.011 -2.777 1.00 88.81 181 ASP A C 1
ATOM 1442 O O . ASP A 1 181 ? 21.878 -6.236 -2.947 1.00 88.81 181 ASP A O 1
ATOM 1446 N N . PRO A 1 182 ? 20.659 -4.494 -2.183 1.00 86.56 182 PRO A N 1
ATOM 1447 C CA . PRO A 1 182 ? 19.543 -5.322 -1.738 1.00 86.56 182 PRO A CA 1
ATOM 1448 C C . PRO A 1 182 ? 18.863 -6.073 -2.886 1.00 86.56 182 PRO A C 1
ATOM 1450 O O . PRO A 1 182 ? 18.399 -7.197 -2.691 1.00 86.56 182 PRO A O 1
ATOM 1453 N N . ALA A 1 183 ? 18.822 -5.489 -4.088 1.00 85.50 183 ALA A N 1
ATOM 1454 C CA . ALA A 1 183 ? 18.220 -6.128 -5.252 1.00 85.50 183 ALA A CA 1
ATOM 1455 C C . ALA A 1 183 ? 19.069 -7.324 -5.701 1.00 85.50 183 ALA A C 1
ATOM 1457 O O . ALA A 1 183 ? 18.539 -8.424 -5.867 1.00 85.50 183 ALA A O 1
ATOM 1458 N N . ALA A 1 184 ? 20.388 -7.148 -5.820 1.00 88.06 184 ALA A N 1
ATOM 1459 C CA . ALA A 1 184 ? 21.299 -8.247 -6.138 1.00 88.06 184 ALA A CA 1
ATOM 1460 C C . ALA A 1 184 ? 21.274 -9.347 -5.067 1.00 88.06 184 ALA A C 1
ATOM 1462 O O . ALA A 1 184 ? 21.236 -10.532 -5.406 1.00 88.06 184 ALA A O 1
ATOM 1463 N N . SER A 1 185 ? 21.230 -8.969 -3.786 1.00 91.06 185 SER A N 1
ATOM 1464 C CA . SER A 1 185 ? 21.158 -9.913 -2.664 1.00 91.06 185 SER A CA 1
ATOM 1465 C C . SER A 1 185 ? 19.870 -10.739 -2.697 1.00 91.06 185 SER A C 1
ATOM 1467 O O . SER A 1 185 ? 19.912 -11.966 -2.576 1.00 91.06 185 SER A O 1
ATOM 1469 N N . LEU A 1 186 ? 18.725 -10.093 -2.955 1.00 89.56 186 LEU A N 1
ATOM 1470 C CA . LEU A 1 186 ? 17.450 -10.781 -3.142 1.00 89.56 186 LEU A CA 1
ATOM 1471 C C . LEU A 1 186 ? 17.530 -11.771 -4.310 1.00 89.56 186 LEU A C 1
ATOM 1473 O O . LEU A 1 186 ? 17.191 -12.938 -4.134 1.00 89.56 186 LEU A O 1
ATOM 1477 N N . ILE A 1 187 ? 18.046 -11.350 -5.468 1.00 87.06 187 ILE A N 1
ATOM 1478 C CA . ILE A 1 187 ? 18.194 -12.211 -6.653 1.00 87.06 187 ILE A CA 1
ATOM 1479 C C . ILE A 1 187 ? 19.089 -13.419 -6.363 1.00 87.06 187 ILE A C 1
ATOM 1481 O O . ILE A 1 187 ? 18.771 -14.533 -6.782 1.00 87.06 187 ILE A O 1
ATOM 1485 N N . ALA A 1 188 ? 20.193 -13.215 -5.644 1.00 90.25 188 ALA A N 1
ATOM 1486 C CA . ALA A 1 188 ? 21.108 -14.285 -5.261 1.00 90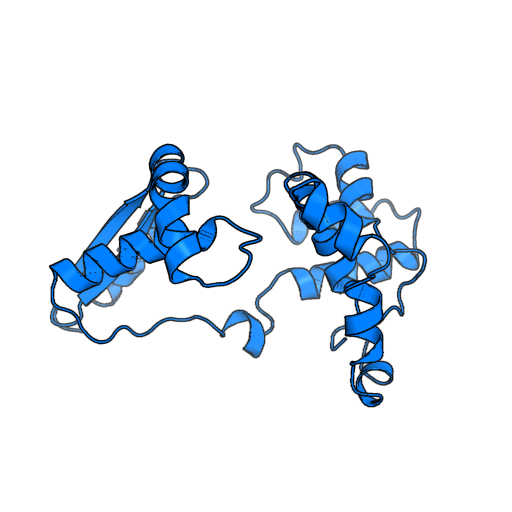.25 188 ALA A CA 1
ATOM 1487 C C . ALA A 1 188 ? 20.449 -15.307 -4.317 1.00 90.25 188 ALA A C 1
ATOM 1489 O O . ALA A 1 188 ? 20.788 -16.488 -4.371 1.00 90.25 188 ALA A O 1
ATOM 1490 N N . SER A 1 189 ? 19.483 -14.873 -3.499 1.00 92.94 189 SER A N 1
ATOM 1491 C CA . SER A 1 189 ? 18.722 -15.745 -2.591 1.00 92.94 189 SER A CA 1
ATOM 1492 C C . SER A 1 189 ? 17.549 -16.487 -3.246 1.00 92.94 189 SER A C 1
ATOM 1494 O O . SER A 1 189 ? 16.983 -17.398 -2.637 1.00 92.94 189 SER A O 1
ATOM 1496 N N . LEU A 1 190 ? 17.177 -16.145 -4.487 1.00 90.31 190 LEU A N 1
ATOM 1497 C CA . LEU A 1 190 ? 16.066 -16.802 -5.174 1.00 90.31 190 LEU A CA 1
ATOM 1498 C C . LEU A 1 190 ? 16.375 -18.283 -5.463 1.00 90.31 190 LEU A C 1
ATOM 1500 O O . LEU A 1 190 ? 17.459 -18.613 -5.956 1.00 90.31 190 LEU A O 1
ATOM 1504 N N . PRO A 1 191 ? 15.402 -19.195 -5.271 1.00 91.56 191 PRO A N 1
ATOM 1505 C CA . PRO A 1 191 ? 15.554 -20.591 -5.660 1.00 91.56 191 PRO A CA 1
ATOM 1506 C C . PRO A 1 191 ? 15.895 -20.743 -7.149 1.00 91.56 191 PRO A C 1
ATOM 1508 O O . PRO A 1 191 ? 15.273 -20.110 -8.005 1.00 91.56 191 PRO A O 1
ATOM 1511 N N . SER A 1 192 ? 16.802 -21.666 -7.487 1.00 87.75 192 SER A N 1
ATOM 1512 C CA . SER A 1 192 ? 17.244 -21.906 -8.875 1.00 87.75 192 SER A CA 1
ATOM 1513 C C . SER A 1 192 ? 16.087 -22.159 -9.854 1.00 87.75 192 SER A C 1
ATOM 1515 O O . SER A 1 192 ? 16.144 -21.727 -11.006 1.00 87.75 192 SER A O 1
ATOM 1517 N N . ARG A 1 193 ? 14.996 -22.780 -9.378 1.00 89.50 193 ARG A N 1
ATOM 1518 C CA . ARG A 1 193 ? 13.768 -23.040 -10.150 1.00 89.50 193 ARG A CA 1
ATOM 1519 C C . ARG A 1 193 ? 13.101 -21.784 -10.722 1.00 89.50 193 ARG A C 1
ATOM 1521 O O . ARG A 1 193 ? 12.462 -21.890 -11.764 1.00 89.50 193 ARG A O 1
ATOM 1528 N N . VAL A 1 194 ? 13.261 -20.616 -10.089 1.00 87.00 194 VAL A N 1
ATOM 1529 C CA . VAL A 1 194 ? 12.641 -19.352 -10.536 1.00 87.00 194 VAL A CA 1
ATOM 1530 C C . VAL A 1 194 ? 13.129 -18.969 -11.934 1.00 87.00 194 VAL A C 1
ATOM 1532 O O . VAL A 1 194 ? 12.360 -18.477 -12.754 1.00 87.00 194 VAL A O 1
ATOM 1535 N N . ARG A 1 195 ? 14.382 -19.300 -12.274 1.00 82.12 195 ARG A N 1
ATOM 1536 C CA . ARG A 1 195 ? 14.944 -19.050 -13.613 1.00 82.12 195 ARG A CA 1
ATOM 1537 C C . ARG A 1 195 ? 14.211 -19.816 -14.719 1.00 82.12 195 ARG A C 1
ATOM 1539 O O . ARG A 1 195 ? 14.173 -19.359 -15.856 1.00 82.12 195 ARG A O 1
ATOM 1546 N N . GLY A 1 196 ? 13.619 -20.965 -14.387 1.00 85.12 196 GLY A N 1
ATOM 1547 C CA . GLY A 1 196 ? 12.843 -21.789 -15.316 1.00 85.12 196 GLY A CA 1
ATOM 1548 C C . GLY A 1 196 ? 11.368 -21.396 -15.426 1.00 85.12 196 GLY A C 1
ATOM 1549 O O . GLY A 1 196 ? 10.646 -21.955 -16.251 1.00 85.12 196 GLY A O 1
ATOM 1550 N N . TRP A 1 197 ? 10.887 -20.459 -14.604 1.00 87.50 197 TRP A N 1
ATOM 1551 C CA . TRP A 1 197 ? 9.488 -20.044 -14.632 1.00 87.50 197 TRP A CA 1
ATOM 1552 C C . TRP A 1 197 ? 9.150 -19.311 -15.929 1.00 87.50 197 TRP A C 1
ATOM 1554 O O . TRP A 1 197 ? 10.007 -18.746 -16.610 1.00 87.50 197 TRP A O 1
ATOM 1564 N N . ARG A 1 198 ? 7.874 -19.312 -16.316 1.00 85.00 198 ARG A N 1
ATOM 1565 C CA . ARG A 1 198 ? 7.431 -18.482 -17.445 1.00 85.00 198 ARG A CA 1
ATOM 1566 C C . ARG A 1 198 ? 7.559 -17.005 -17.061 1.00 85.00 198 ARG A C 1
ATOM 1568 O O . ARG A 1 198 ? 7.384 -16.702 -15.889 1.00 85.00 198 ARG A O 1
ATOM 1575 N N . PRO A 1 199 ? 7.777 -16.080 -18.008 1.00 79.50 199 PRO A N 1
ATOM 1576 C CA . PRO A 1 199 ? 8.015 -14.669 -17.689 1.00 79.50 199 PRO A CA 1
ATOM 1577 C C . PRO A 1 199 ? 6.932 -13.955 -16.860 1.00 79.50 199 PRO A C 1
ATOM 1579 O O . PRO A 1 199 ? 7.179 -12.872 -16.361 1.00 79.50 199 PRO A O 1
ATOM 1582 N N . LEU A 1 200 ? 5.726 -14.518 -16.755 1.00 78.19 200 LEU A N 1
ATOM 1583 C CA . LEU A 1 200 ? 4.643 -13.982 -15.918 1.00 78.19 200 LEU A CA 1
ATOM 1584 C C . LEU A 1 200 ? 4.568 -14.607 -14.535 1.00 78.19 200 LEU A C 1
ATOM 1586 O O . LEU A 1 200 ? 3.935 -14.048 -13.655 1.00 78.19 200 LEU A O 1
ATOM 1590 N N . ALA A 1 201 ? 5.149 -15.791 -14.392 1.00 78.06 201 ALA A N 1
ATOM 1591 C CA . ALA A 1 201 ? 5.270 -16.470 -13.118 1.00 78.06 201 ALA A CA 1
ATOM 1592 C C . ALA A 1 201 ? 6.553 -16.058 -12.384 1.00 78.06 201 ALA A C 1
ATOM 1594 O O . ALA A 1 201 ? 6.711 -16.474 -11.248 1.00 78.06 201 ALA A O 1
ATOM 1595 N N . ARG A 1 202 ? 7.450 -15.304 -13.041 1.00 71.69 202 ARG A N 1
ATOM 1596 C CA . ARG A 1 202 ? 8.663 -14.709 -12.466 1.00 71.69 202 ARG A CA 1
ATOM 1597 C C . ARG A 1 202 ? 8.343 -13.397 -11.762 1.00 71.69 202 ARG A C 1
ATOM 1599 O O . ARG A 1 202 ? 7.634 -12.562 -12.376 1.00 71.69 202 ARG A O 1
#